Protein AF-A0A0A9ZB88-F1 (afdb_monomer)

Nearest PDB structures (foldseek):
  6sl5-assembly1_L  TM=2.350E-01  e=2.501E+00  Dunaliella salina
  8zet-assembly1_l  TM=2.644E-01  e=9.106E+00  Thalassiosira pseudonana CCMP1335

Structure (mmCIF, N/CA/C/O backbone):
data_AF-A0A0A9ZB88-F1
#
_entry.id   AF-A0A0A9ZB88-F1
#
loop_
_atom_site.group_PDB
_atom_site.id
_atom_site.type_symbol
_atom_site.label_atom_id
_atom_site.label_alt_id
_atom_site.label_comp_id
_atom_site.label_asym_id
_atom_site.label_entity_id
_atom_site.label_seq_id
_atom_site.pdbx_PDB_ins_code
_atom_site.Cartn_x
_atom_site.Cartn_y
_atom_site.Cartn_z
_atom_site.occupancy
_atom_site.B_iso_or_equiv
_atom_site.auth_seq_id
_atom_site.auth_comp_id
_atom_site.auth_asym_id
_atom_site.auth_atom_id
_atom_site.pdbx_PDB_model_num
ATOM 1 N N . PRO A 1 1 ? -11.264 -23.289 87.151 1.00 59.34 1 PRO A N 1
ATOM 2 C CA . PRO A 1 1 ? -10.125 -23.322 86.197 1.00 59.34 1 PRO A CA 1
ATOM 3 C C . PRO A 1 1 ? -10.505 -23.310 84.700 1.00 59.34 1 PRO A C 1
ATOM 5 O O . PRO A 1 1 ? -9.604 -23.165 83.887 1.00 59.34 1 PRO A O 1
ATOM 8 N N . ILE A 1 2 ? -11.790 -23.423 84.322 1.00 51.38 2 ILE A N 1
ATOM 9 C CA . ILE A 1 2 ? -12.205 -23.459 82.902 1.00 51.38 2 ILE A CA 1
ATOM 10 C C . ILE A 1 2 ? -12.710 -22.089 82.388 1.00 51.38 2 ILE A C 1
ATOM 12 O O . ILE A 1 2 ? -12.538 -21.794 81.212 1.00 51.38 2 ILE A O 1
ATOM 16 N N . CYS A 1 3 ? -13.207 -21.186 83.248 1.00 53.19 3 CYS A N 1
ATOM 17 C CA . CYS A 1 3 ? -13.643 -19.846 82.803 1.00 53.19 3 CYS A CA 1
ATOM 18 C C . CYS A 1 3 ? -12.495 -18.873 82.481 1.00 53.19 3 CYS A C 1
ATOM 20 O O . CYS A 1 3 ? -12.621 -18.072 81.565 1.00 53.19 3 CYS A O 1
ATOM 22 N N . ALA A 1 4 ? -11.347 -18.970 83.161 1.00 54.41 4 ALA A N 1
ATOM 23 C CA . ALA A 1 4 ? -10.214 -18.063 82.926 1.00 54.41 4 ALA A CA 1
ATOM 24 C C . ALA A 1 4 ? -9.457 -18.346 81.609 1.00 54.41 4 ALA A C 1
ATOM 26 O O . ALA A 1 4 ? -8.653 -17.531 81.162 1.00 54.41 4 ALA A O 1
ATOM 27 N N . ALA A 1 5 ? -9.704 -19.503 80.985 1.00 54.03 5 ALA A N 1
ATOM 28 C CA . ALA A 1 5 ? -9.126 -19.856 79.692 1.00 54.03 5 ALA A CA 1
ATOM 29 C C . ALA A 1 5 ? -9.916 -19.259 78.513 1.00 54.03 5 ALA A C 1
ATOM 31 O O . ALA A 1 5 ? -9.345 -19.063 77.444 1.00 54.03 5 ALA A O 1
ATOM 32 N N . TYR A 1 6 ? -11.199 -18.930 78.708 1.00 50.56 6 TYR A N 1
ATOM 33 C CA . TYR A 1 6 ? -12.057 -18.402 77.643 1.00 50.56 6 TYR A CA 1
ATOM 34 C C . TYR A 1 6 ? -11.844 -16.896 77.408 1.00 50.56 6 TYR A C 1
ATOM 36 O O . TYR A 1 6 ? -11.863 -16.443 76.268 1.00 50.56 6 TYR A O 1
ATOM 44 N N . GLU A 1 7 ? -11.533 -16.129 78.459 1.00 52.19 7 GLU A N 1
ATOM 45 C CA . GLU A 1 7 ? -11.232 -14.689 78.346 1.00 52.19 7 GLU A CA 1
ATOM 46 C C . GLU A 1 7 ? -9.838 -14.399 77.770 1.00 52.19 7 GLU A C 1
ATOM 48 O O . GLU A 1 7 ? -9.631 -13.362 77.143 1.00 52.19 7 GLU A O 1
ATOM 53 N N . LYS A 1 8 ? -8.877 -15.325 77.906 1.00 53.00 8 LYS A N 1
ATOM 54 C CA . LYS A 1 8 ? -7.575 -15.202 77.226 1.00 53.00 8 LYS A CA 1
ATOM 55 C C . LYS A 1 8 ? -7.655 -15.482 75.725 1.00 53.00 8 LYS A C 1
ATOM 57 O O . LYS A 1 8 ? -6.855 -14.930 74.984 1.00 53.00 8 LYS A O 1
ATOM 62 N N . TYR A 1 9 ? -8.628 -16.279 75.280 1.00 50.84 9 TYR A N 1
ATOM 63 C CA . TYR A 1 9 ? -8.795 -16.629 73.866 1.00 50.84 9 TYR A CA 1
ATOM 64 C C . TYR A 1 9 ? -9.514 -15.541 73.050 1.00 50.84 9 TYR A C 1
ATOM 66 O O . TYR A 1 9 ? -9.349 -15.479 71.836 1.00 50.84 9 TYR A O 1
ATOM 74 N N . GLN A 1 10 ? -10.295 -14.662 73.692 1.00 50.97 10 GLN A N 1
ATOM 75 C CA . GLN A 1 10 ? -10.982 -13.559 73.001 1.00 50.97 10 GLN A CA 1
ATOM 76 C C . GLN A 1 10 ? -10.118 -12.303 72.804 1.00 50.97 10 GLN A C 1
ATOM 78 O O . GLN A 1 10 ? -10.457 -11.471 71.968 1.00 50.97 10 GLN A O 1
ATOM 83 N N . ASN A 1 11 ? -8.984 -12.183 73.504 1.00 50.47 11 ASN A N 1
ATOM 84 C CA . ASN A 1 11 ? -8.059 -11.050 73.361 1.00 50.47 11 ASN A CA 1
ATOM 85 C C . ASN A 1 11 ? -6.913 -11.298 72.355 1.00 50.47 11 ASN A C 1
ATOM 87 O O . ASN A 1 11 ? -6.069 -10.427 72.172 1.00 50.47 11 ASN A O 1
ATOM 91 N N . GLU A 1 12 ? -6.893 -12.453 71.680 1.00 51.22 12 GLU A N 1
ATOM 92 C CA . GLU A 1 12 ? -5.935 -12.802 70.612 1.00 51.22 12 GLU A CA 1
ATOM 93 C C . GLU A 1 12 ? -6.588 -12.846 69.216 1.00 51.22 12 GLU A C 1
ATOM 95 O O . GLU A 1 12 ? -6.113 -13.521 68.303 1.00 51.22 12 GLU A O 1
ATOM 100 N N . VAL A 1 13 ? -7.673 -12.096 69.001 1.00 53.59 13 VAL A N 1
ATOM 101 C CA . VAL A 1 13 ? -8.160 -11.841 67.639 1.00 53.59 13 VAL A CA 1
ATOM 102 C C . VAL A 1 13 ? -7.307 -10.724 67.047 1.00 53.59 13 VAL A C 1
ATOM 104 O O . VAL A 1 13 ? -7.631 -9.544 67.150 1.00 53.59 13 VAL A O 1
ATOM 107 N N . ALA A 1 14 ? -6.167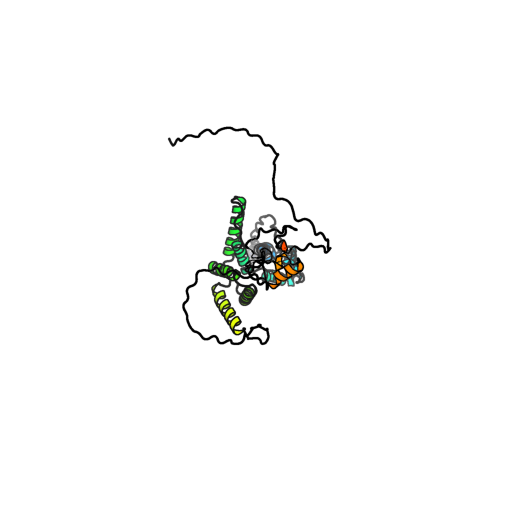 -11.112 66.477 1.00 62.44 14 ALA A N 1
ATOM 108 C CA . ALA A 1 14 ? -5.344 -10.232 65.664 1.00 62.44 14 ALA A CA 1
ATOM 109 C C . ALA A 1 14 ? -6.218 -9.565 64.589 1.00 62.44 14 ALA A C 1
ATOM 111 O O . ALA A 1 14 ? -6.955 -10.248 63.871 1.00 62.44 14 ALA A O 1
ATOM 112 N N . GLU A 1 15 ? -6.147 -8.234 64.497 1.00 62.59 15 GLU A N 1
ATOM 113 C CA . GLU A 1 15 ? -6.791 -7.476 63.425 1.00 62.59 15 GLU A CA 1
ATOM 114 C C . GLU A 1 15 ? -6.427 -8.086 62.062 1.00 62.59 15 GLU A C 1
ATOM 116 O O . GLU A 1 15 ? -5.263 -8.447 61.839 1.00 62.59 15 GLU A O 1
ATOM 121 N N . PRO A 1 16 ? -7.393 -8.218 61.133 1.00 68.06 16 PRO A N 1
ATOM 122 C CA . PRO A 1 16 ? -7.093 -8.700 59.797 1.00 68.06 16 PRO A CA 1
ATOM 123 C C . PRO A 1 16 ? -6.024 -7.793 59.169 1.00 68.06 16 PRO A C 1
ATOM 125 O O . PRO A 1 16 ? -6.141 -6.566 59.259 1.00 68.06 16 PRO A O 1
ATOM 128 N N . PRO A 1 17 ? -4.979 -8.361 58.539 1.00 67.75 17 PRO A N 1
ATOM 129 C CA . PRO A 1 17 ? -3.924 -7.565 57.936 1.00 67.75 17 PRO A CA 1
ATOM 130 C C . PRO A 1 17 ? -4.548 -6.602 56.929 1.00 67.75 17 PRO A C 1
ATOM 132 O O . PRO A 1 17 ? -5.356 -7.006 56.088 1.00 67.75 17 PRO A O 1
ATOM 135 N N . ALA A 1 18 ? -4.185 -5.321 57.042 1.00 68.81 18 ALA A N 1
ATOM 136 C CA . ALA A 1 18 ? -4.628 -4.287 56.120 1.00 68.81 18 ALA A CA 1
ATOM 137 C C . ALA A 1 18 ? -4.446 -4.775 54.671 1.00 68.81 18 ALA A C 1
ATOM 139 O O . ALA A 1 18 ? -3.414 -5.391 54.368 1.00 68.81 18 ALA A O 1
ATOM 140 N N . PRO A 1 19 ? -5.422 -4.529 53.775 1.00 71.62 19 PRO A N 1
ATOM 141 C CA . PRO A 1 19 ? -5.322 -4.973 52.394 1.00 71.62 19 PRO A CA 1
ATOM 142 C C . PRO A 1 19 ? -3.991 -4.489 51.807 1.00 71.62 19 PRO A C 1
ATOM 144 O O . PRO A 1 19 ? -3.586 -3.354 52.087 1.00 71.62 19 PRO A O 1
ATOM 147 N N . PRO A 1 20 ? -3.284 -5.331 51.028 1.00 64.50 20 PRO A N 1
ATOM 148 C CA . PRO A 1 20 ? -2.000 -4.955 50.462 1.00 64.50 20 PRO A CA 1
ATOM 149 C C . PRO A 1 20 ? -2.168 -3.627 49.726 1.00 64.50 20 PRO A C 1
ATOM 151 O O . PRO A 1 20 ? -3.036 -3.511 48.857 1.00 64.50 20 PRO A O 1
ATOM 154 N N . ARG A 1 21 ? -1.369 -2.617 50.107 1.00 61.28 21 ARG A N 1
ATOM 155 C CA . ARG A 1 21 ? -1.317 -1.335 49.395 1.00 61.28 21 ARG A CA 1
ATOM 156 C C . ARG A 1 21 ? -1.084 -1.669 47.930 1.00 61.28 21 ARG A C 1
ATOM 158 O O . ARG A 1 21 ? -0.025 -2.193 47.581 1.00 61.28 21 ARG A O 1
ATOM 165 N N . GLN A 1 22 ? -2.094 -1.426 47.096 1.00 60.72 22 GLN A N 1
ATOM 166 C CA . GLN A 1 22 ? -1.926 -1.528 45.655 1.00 60.72 22 GLN A CA 1
ATOM 167 C C . GLN A 1 22 ? -0.729 -0.645 45.298 1.00 60.72 22 GLN A C 1
ATOM 169 O O . GLN A 1 22 ? -0.657 0.470 45.825 1.00 60.72 22 GLN A O 1
ATOM 174 N N . PRO A 1 23 ? 0.230 -1.123 44.487 1.00 55.59 23 PRO A N 1
ATOM 175 C CA . PRO A 1 23 ? 1.330 -0.278 44.063 1.00 55.59 23 PRO A CA 1
ATOM 176 C C . PRO A 1 23 ? 0.717 0.983 43.459 1.00 55.59 23 PRO A C 1
ATOM 178 O O . PRO A 1 23 ? -0.052 0.895 42.499 1.00 55.59 23 PRO A O 1
ATOM 181 N N . GLU A 1 24 ? 0.989 2.135 44.078 1.00 55.69 24 GLU A N 1
ATOM 182 C CA . GLU A 1 24 ? 0.602 3.428 43.536 1.00 55.69 24 GLU A CA 1
ATOM 183 C C . GLU A 1 24 ? 1.221 3.506 42.148 1.00 55.69 24 GLU A C 1
ATOM 185 O O . GLU A 1 24 ? 2.434 3.648 41.980 1.00 55.69 24 GLU A O 1
ATOM 190 N N . VAL A 1 25 ? 0.380 3.327 41.132 1.00 60.66 25 VAL A N 1
ATOM 191 C CA . VAL A 1 25 ? 0.771 3.561 39.753 1.00 60.66 25 VAL A CA 1
ATOM 192 C C . VAL A 1 25 ? 1.056 5.049 39.690 1.00 60.66 25 VAL A C 1
ATOM 194 O O . VAL A 1 25 ? 0.125 5.854 39.650 1.00 60.66 25 VAL A O 1
ATOM 197 N N . ILE A 1 26 ? 2.338 5.410 39.738 1.00 58.53 26 ILE A N 1
ATOM 198 C CA . ILE A 1 26 ? 2.800 6.774 39.514 1.00 58.53 26 ILE A CA 1
ATOM 199 C C . ILE A 1 26 ? 2.293 7.157 38.123 1.00 58.53 26 ILE A C 1
ATOM 201 O O . ILE A 1 26 ? 2.869 6.784 37.100 1.00 58.53 26 ILE A O 1
ATOM 205 N N . LYS A 1 27 ? 1.156 7.858 38.077 1.00 60.06 27 LYS A N 1
ATOM 206 C CA . LYS A 1 27 ? 0.637 8.473 36.861 1.00 60.06 27 LYS A CA 1
ATOM 207 C C . LYS A 1 27 ? 1.567 9.632 36.552 1.00 60.06 27 LYS A C 1
ATOM 209 O O . LYS A 1 27 ? 1.372 10.746 37.029 1.00 60.06 27 LYS A O 1
ATOM 214 N N . LEU A 1 28 ? 2.611 9.348 35.782 1.00 60.97 28 LEU A N 1
ATOM 215 C CA . LEU A 1 28 ? 3.403 10.383 35.139 1.00 60.97 28 LEU A CA 1
ATOM 216 C C . LEU A 1 28 ? 2.427 11.243 34.326 1.00 60.97 28 LEU A C 1
ATOM 218 O O . LEU A 1 28 ? 1.794 10.748 33.392 1.00 60.97 28 LEU A O 1
ATOM 222 N N . ASN A 1 29 ? 2.265 12.510 34.716 1.00 54.88 29 ASN A N 1
ATOM 223 C CA . ASN A 1 29 ? 1.479 13.493 33.970 1.00 54.88 29 ASN A CA 1
ATOM 224 C C . ASN A 1 29 ? 2.250 13.876 32.703 1.00 54.88 29 ASN A C 1
ATOM 226 O O . ASN A 1 29 ? 2.874 14.930 32.611 1.00 54.88 29 ASN A O 1
ATOM 230 N N . LEU A 1 30 ? 2.243 12.961 31.739 1.00 69.50 30 LEU A N 1
ATOM 231 C CA . LEU A 1 30 ? 2.738 13.180 30.391 1.00 69.50 30 LEU A CA 1
ATOM 232 C C . LEU A 1 30 ? 1.752 14.098 29.646 1.00 69.50 30 LEU A C 1
ATOM 234 O O . LEU A 1 30 ? 0.541 14.013 29.886 1.00 69.50 30 LEU A O 1
ATOM 238 N N . PRO A 1 31 ? 2.229 14.961 28.730 1.00 72.00 31 PRO A N 1
ATOM 239 C CA . PRO A 1 31 ? 1.352 15.683 27.818 1.00 72.00 31 PRO A CA 1
ATOM 240 C C . PRO A 1 31 ? 0.395 14.710 27.124 1.00 72.00 31 PRO A C 1
ATOM 242 O O . PRO A 1 31 ? 0.792 13.602 26.756 1.00 72.00 31 PRO A O 1
ATOM 245 N N . LYS A 1 32 ? -0.868 15.112 26.940 1.00 65.44 32 LYS A N 1
ATOM 246 C CA . LYS A 1 32 ? -1.850 14.279 26.236 1.00 65.44 32 LYS A CA 1
ATOM 247 C C . LYS A 1 32 ? -1.339 14.006 24.824 1.00 65.44 32 LYS A C 1
ATOM 249 O O . LYS A 1 32 ? -1.203 14.935 24.031 1.00 65.44 32 LYS A O 1
ATOM 254 N N . LEU A 1 33 ? -1.059 12.739 24.531 1.00 75.69 33 LEU A N 1
ATOM 255 C CA . LEU A 1 33 ? -0.588 12.319 23.221 1.00 75.69 33 LEU A CA 1
ATOM 256 C C . LEU A 1 33 ? -1.699 12.568 22.194 1.00 75.69 33 LEU A C 1
ATOM 258 O O . LEU A 1 33 ? -2.803 12.039 22.331 1.00 75.69 33 LEU A O 1
ATOM 262 N N . GLN A 1 34 ? -1.425 13.417 21.204 1.00 77.50 34 GLN A N 1
ATOM 263 C CA . GLN A 1 34 ? -2.359 13.668 20.113 1.00 77.50 34 GLN A CA 1
ATOM 264 C C . GLN A 1 34 ? -2.152 12.615 19.032 1.00 77.50 34 GLN A C 1
ATOM 266 O O . GLN A 1 34 ? -1.033 12.386 18.579 1.00 77.50 34 GLN A O 1
ATOM 271 N N . ILE A 1 35 ? -3.240 11.943 18.668 1.00 87.31 35 ILE A N 1
ATOM 272 C CA . ILE A 1 35 ? -3.259 10.993 17.562 1.00 87.31 35 ILE A CA 1
ATOM 273 C C . ILE A 1 35 ? -3.718 11.767 16.332 1.00 87.31 35 ILE A C 1
ATOM 275 O O . ILE A 1 35 ? -4.803 12.352 16.343 1.00 87.31 35 ILE A O 1
ATOM 279 N N . ASP A 1 36 ? -2.892 11.766 15.291 1.00 90.19 36 ASP A N 1
ATOM 280 C CA . ASP A 1 36 ? -3.242 12.380 14.015 1.00 90.19 36 ASP A CA 1
ATOM 281 C C . ASP A 1 36 ? -4.411 11.648 13.349 1.00 90.19 36 ASP A C 1
ATOM 283 O O . ASP A 1 36 ? -4.598 10.436 13.513 1.00 90.19 36 ASP A O 1
ATOM 287 N N . LYS A 1 37 ? -5.191 12.389 12.559 1.00 93.81 37 LYS A N 1
ATOM 288 C CA . LYS A 1 37 ? -6.283 11.804 11.780 1.00 93.81 37 LYS A CA 1
ATOM 289 C C . LYS A 1 37 ? -5.746 10.889 10.682 1.00 93.81 37 LYS A C 1
ATOM 291 O O . LYS A 1 37 ? -4.739 11.180 10.032 1.00 93.81 37 LYS A O 1
ATOM 296 N N . PHE A 1 38 ? -6.455 9.790 10.458 1.00 95.88 38 PHE A N 1
ATOM 297 C CA . PHE A 1 38 ? -6.115 8.779 9.470 1.00 95.88 38 PHE A CA 1
ATOM 298 C C . PHE A 1 38 ? -7.073 8.816 8.277 1.00 95.88 38 PHE A C 1
ATOM 300 O O . PHE A 1 38 ? -8.270 8.562 8.397 1.00 95.88 38 PHE A O 1
ATOM 307 N N . ASP A 1 39 ? -6.513 9.105 7.107 1.00 93.88 39 ASP A N 1
ATOM 308 C CA . ASP A 1 39 ? -7.205 9.286 5.825 1.00 93.88 39 ASP A CA 1
ATOM 309 C C . ASP A 1 39 ? -7.328 7.999 4.990 1.00 93.88 39 ASP A C 1
ATOM 311 O O . ASP A 1 39 ? -8.060 7.964 3.993 1.00 93.88 39 ASP A O 1
ATOM 315 N N . GLY A 1 40 ? -6.621 6.936 5.386 1.00 92.81 40 GLY A N 1
ATOM 316 C CA . GLY A 1 40 ? -6.453 5.711 4.604 1.00 92.81 40 GLY A CA 1
ATOM 317 C C . GLY A 1 40 ? -5.079 5.564 3.937 1.00 92.81 40 GLY A C 1
ATOM 318 O O . GLY A 1 40 ? -4.882 4.619 3.174 1.00 92.81 40 GLY A O 1
ATOM 319 N N . SER A 1 41 ? -4.127 6.475 4.180 1.00 93.00 41 SER A N 1
ATOM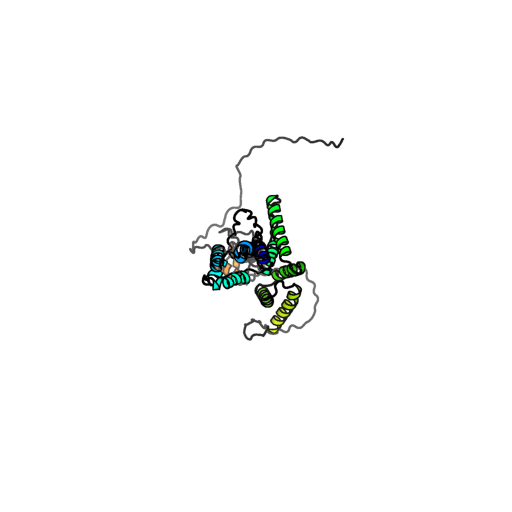 320 C CA . SER A 1 41 ? -2.776 6.397 3.612 1.00 93.00 41 SER A CA 1
ATOM 321 C C . SER A 1 41 ? -1.984 5.200 4.145 1.00 93.00 41 SER A C 1
ATOM 323 O O . SER A 1 41 ? -1.784 5.045 5.349 1.00 93.00 41 SER A O 1
ATOM 325 N N . VAL A 1 42 ? -1.439 4.394 3.231 1.00 91.94 42 VAL A N 1
ATOM 326 C CA . VAL A 1 42 ? -0.622 3.215 3.565 1.00 91.94 42 VAL A CA 1
ATOM 327 C C . VAL A 1 42 ? 0.586 3.583 4.439 1.00 91.94 42 VAL A C 1
ATOM 329 O O . VAL A 1 42 ? 0.938 2.823 5.335 1.00 91.94 42 VAL A O 1
ATOM 332 N N . GLU A 1 43 ? 1.186 4.759 4.227 1.00 91.38 43 GLU A N 1
ATOM 333 C CA . GLU A 1 43 ? 2.357 5.238 4.981 1.00 91.38 43 GLU A CA 1
ATOM 334 C C . GLU A 1 43 ? 2.002 5.634 6.424 1.00 91.38 43 GLU A C 1
ATOM 336 O O . GLU A 1 43 ? 2.773 5.379 7.346 1.00 91.38 43 GLU A O 1
ATOM 341 N N . LYS A 1 44 ? 0.812 6.212 6.644 1.00 92.12 44 LYS A N 1
ATOM 342 C CA . LYS A 1 44 ? 0.367 6.682 7.970 1.00 92.12 44 LYS A CA 1
ATOM 343 C C . LYS A 1 44 ? -0.205 5.561 8.841 1.00 92.12 44 LYS A C 1
ATOM 345 O O . LYS A 1 44 ? -0.198 5.670 10.067 1.00 92.12 44 LYS A O 1
ATOM 350 N N . TYR A 1 45 ? -0.709 4.492 8.223 1.00 94.44 45 TYR A N 1
ATOM 351 C CA . TYR A 1 45 ? -1.431 3.431 8.923 1.00 94.44 45 TYR A CA 1
ATOM 352 C C . TYR A 1 45 ? -0.641 2.768 10.073 1.00 94.44 45 TYR A C 1
ATOM 354 O O . TYR A 1 45 ? -1.216 2.643 11.155 1.00 94.44 45 TYR A O 1
ATOM 362 N N . PRO A 1 46 ? 0.652 2.394 9.927 1.00 92.56 46 PRO A N 1
ATOM 363 C CA . PRO A 1 46 ? 1.408 1.764 11.014 1.00 92.56 46 PRO A CA 1
ATOM 364 C C . PRO A 1 46 ? 1.501 2.633 12.272 1.00 92.56 46 PRO A C 1
ATOM 366 O O . PRO A 1 46 ? 1.320 2.137 13.383 1.00 92.56 46 PRO A O 1
ATOM 369 N N . ALA A 1 47 ? 1.748 3.935 12.101 1.00 92.38 47 ALA A N 1
ATOM 370 C CA . ALA A 1 47 ? 1.811 4.880 13.211 1.00 92.38 47 ALA A CA 1
ATOM 371 C C . ALA A 1 47 ? 0.429 5.061 13.855 1.00 92.38 47 ALA A C 1
ATOM 373 O O . ALA A 1 47 ? 0.296 4.957 15.076 1.00 92.38 47 ALA A O 1
ATOM 374 N N . PHE A 1 48 ? -0.607 5.249 13.032 1.00 95.19 48 PHE A N 1
ATOM 375 C CA . PHE A 1 48 ? -1.984 5.389 13.495 1.00 95.19 48 PHE A CA 1
ATOM 376 C C . PHE A 1 48 ? -2.430 4.189 14.336 1.00 95.19 48 PHE A C 1
ATOM 378 O O . PHE A 1 48 ? -2.869 4.367 15.472 1.00 95.19 48 PHE A O 1
ATOM 385 N N . ILE A 1 49 ? -2.289 2.965 13.817 1.00 95.19 49 ILE A N 1
ATOM 386 C CA . ILE A 1 49 ? -2.793 1.776 14.508 1.00 95.19 49 ILE A CA 1
ATOM 387 C C . ILE A 1 49 ? -2.008 1.491 15.792 1.00 95.19 49 ILE A C 1
ATOM 389 O O . ILE A 1 49 ? -2.602 1.082 16.787 1.00 95.19 49 ILE A O 1
ATOM 393 N N . ALA A 1 50 ? -0.698 1.766 15.819 1.00 93.25 50 ALA A N 1
ATOM 394 C CA . ALA A 1 50 ? 0.113 1.626 17.025 1.00 93.25 50 ALA A CA 1
ATOM 395 C C . ALA A 1 50 ? -0.351 2.584 18.134 1.00 93.25 50 ALA A C 1
ATOM 397 O O . ALA A 1 50 ? -0.584 2.154 19.268 1.00 93.25 50 ALA A O 1
ATOM 398 N N . LEU A 1 51 ? -0.551 3.865 17.802 1.00 93.44 51 LEU A N 1
ATOM 399 C CA . LEU A 1 51 ? -1.025 4.871 18.754 1.00 93.44 51 LEU A CA 1
ATOM 400 C C . LEU A 1 51 ? -2.467 4.610 19.194 1.00 93.44 51 LEU A C 1
ATOM 402 O O . LEU A 1 51 ? -2.765 4.669 20.389 1.00 93.44 51 LEU A O 1
ATOM 406 N N . PHE A 1 52 ? -3.352 4.269 18.258 1.00 95.00 52 PHE A N 1
ATOM 407 C CA . PHE A 1 52 ? -4.735 3.914 18.559 1.00 95.00 52 PHE A CA 1
ATOM 408 C C . PHE A 1 52 ? -4.799 2.695 19.484 1.00 95.00 52 PHE A C 1
ATOM 410 O O . PHE A 1 52 ? -5.554 2.689 20.459 1.00 95.00 52 PHE A O 1
ATOM 417 N N . ASN A 1 53 ? -3.969 1.680 19.234 1.00 95.00 53 ASN A N 1
ATOM 418 C CA . ASN A 1 53 ? -3.953 0.483 20.058 1.00 95.00 53 ASN A CA 1
ATOM 419 C C . ASN A 1 53 ? -3.469 0.758 21.478 1.00 95.00 53 ASN A C 1
ATOM 421 O O . ASN A 1 53 ? -4.106 0.314 22.434 1.00 95.00 53 ASN A O 1
ATOM 425 N N . ALA A 1 54 ? -2.382 1.519 21.611 1.00 92.12 54 ALA A N 1
ATOM 426 C CA . ALA A 1 54 ? -1.800 1.870 22.900 1.00 92.12 54 ALA A CA 1
ATOM 427 C C . ALA A 1 54 ? -2.739 2.729 23.764 1.00 92.12 54 ALA A C 1
ATOM 429 O O . ALA A 1 54 ? -2.823 2.510 24.970 1.00 92.12 54 ALA A O 1
ATOM 430 N N . ASN A 1 55 ? -3.462 3.676 23.157 1.00 90.38 55 ASN A N 1
ATOM 431 C CA . ASN A 1 55 ? -4.241 4.671 23.900 1.00 90.38 55 ASN A CA 1
ATOM 432 C C . ASN A 1 55 ? -5.735 4.331 24.022 1.00 90.38 55 ASN A C 1
ATOM 434 O O . ASN A 1 55 ? -6.360 4.687 25.019 1.00 90.38 55 ASN A O 1
ATOM 438 N N . ILE A 1 56 ? -6.324 3.660 23.025 1.00 93.62 56 ILE A N 1
ATOM 439 C CA . ILE A 1 56 ? -7.782 3.487 22.916 1.00 93.62 56 ILE A CA 1
ATOM 440 C C . ILE A 1 56 ? -8.166 2.005 22.920 1.00 93.62 56 ILE A C 1
ATOM 442 O O . ILE A 1 56 ? -8.901 1.574 23.810 1.00 93.62 56 ILE A O 1
ATOM 446 N N . HIS A 1 57 ? -7.661 1.200 21.975 1.00 94.38 57 HIS A N 1
ATOM 447 C CA . HIS A 1 57 ? -8.082 -0.204 21.825 1.00 94.38 57 HIS A CA 1
ATOM 448 C C . HIS A 1 57 ? -7.809 -1.032 23.090 1.00 94.38 57 HIS A C 1
ATOM 450 O O . HIS A 1 57 ? -8.720 -1.678 23.616 1.00 94.38 57 HIS A O 1
ATOM 456 N N . ASN A 1 58 ? -6.583 -0.948 23.620 1.00 93.06 58 ASN A N 1
ATOM 457 C CA . ASN A 1 58 ? -6.140 -1.717 24.786 1.00 93.06 58 ASN A CA 1
ATOM 458 C C . ASN A 1 58 ? -6.538 -1.077 26.125 1.00 93.06 58 ASN A C 1
ATOM 460 O O . ASN A 1 58 ? -6.298 -1.660 27.185 1.00 93.06 58 ASN A O 1
ATOM 464 N N . SER A 1 59 ? -7.159 0.107 26.105 1.00 90.88 59 SER A N 1
ATOM 465 C CA . SER A 1 59 ? -7.629 0.752 27.327 1.00 90.88 59 SER A CA 1
ATOM 466 C C . SER A 1 59 ? -8.774 -0.051 27.945 1.00 90.88 59 SER A C 1
ATOM 468 O O . SER A 1 59 ? -9.793 -0.317 27.301 1.00 90.88 59 SER A O 1
ATOM 470 N N . LYS A 1 60 ? -8.614 -0.418 29.220 1.00 91.00 60 LYS A N 1
ATOM 471 C CA . LYS A 1 60 ? -9.663 -1.060 30.033 1.00 91.00 60 LYS A CA 1
ATOM 472 C C . LYS A 1 60 ? -10.666 -0.056 30.612 1.00 91.00 60 LYS A C 1
ATOM 474 O O . LYS A 1 60 ? -11.674 -0.471 31.164 1.00 91.00 60 LYS A O 1
ATOM 479 N N . GLN A 1 61 ? -10.374 1.243 30.513 1.00 90.81 61 GLN A N 1
ATOM 480 C CA . GLN A 1 61 ? -11.203 2.314 31.079 1.00 90.81 61 GLN A CA 1
ATOM 481 C C . GLN A 1 61 ? -12.286 2.801 30.110 1.00 90.81 61 GLN A C 1
ATOM 483 O O . GLN A 1 61 ? -13.200 3.493 30.536 1.00 90.81 61 GLN A O 1
ATOM 488 N N . LEU A 1 62 ? -12.175 2.458 28.823 1.00 90.94 62 LEU A N 1
ATOM 489 C CA . LEU A 1 62 ? -13.116 2.877 27.788 1.00 90.94 62 LEU A CA 1
ATOM 490 C C . LEU A 1 62 ? -14.086 1.743 27.453 1.00 90.94 62 LEU A C 1
ATOM 492 O O . LEU A 1 62 ? -13.670 0.605 27.212 1.00 90.94 62 LEU A O 1
ATOM 496 N N . SER A 1 63 ? -15.368 2.075 27.373 1.00 94.00 63 SER A N 1
ATOM 497 C CA . SER A 1 63 ? -16.413 1.196 26.855 1.00 94.00 63 SER A CA 1
ATOM 498 C C . SER A 1 63 ? -16.277 0.991 25.336 1.00 94.00 63 SER A C 1
ATOM 500 O O . SER A 1 63 ? -15.662 1.810 24.644 1.00 94.00 63 SER A O 1
ATOM 502 N N . PRO A 1 64 ? -16.869 -0.075 24.765 1.00 94.12 64 PRO A N 1
ATOM 503 C CA . PRO A 1 64 ? -16.849 -0.299 23.318 1.00 94.12 64 PRO A CA 1
ATOM 504 C C . PRO A 1 64 ? -17.425 0.869 22.502 1.00 94.12 64 PRO A C 1
ATOM 506 O O . PRO A 1 64 ? -16.875 1.207 21.456 1.00 94.12 64 PRO A O 1
ATOM 509 N N . VAL A 1 65 ? -18.481 1.531 22.994 1.00 93.81 65 VAL A N 1
ATOM 510 C CA . VAL A 1 65 ? -19.077 2.701 22.321 1.00 93.81 65 VAL A CA 1
ATOM 511 C C . VAL A 1 65 ? -18.116 3.878 22.316 1.00 93.81 65 VAL A C 1
ATOM 513 O O . VAL A 1 65 ? -17.940 4.508 21.281 1.00 93.81 65 VAL A O 1
ATOM 516 N N . GLU A 1 66 ? -17.456 4.162 23.441 1.00 92.81 66 GLU A N 1
ATOM 517 C CA . GLU A 1 66 ? -16.466 5.241 23.514 1.00 92.81 66 GLU A CA 1
ATOM 518 C C . GLU A 1 66 ? -15.288 4.963 22.582 1.00 92.81 66 GLU A C 1
ATOM 520 O O . GLU A 1 66 ? -14.878 5.846 21.831 1.00 92.81 66 GLU A O 1
ATOM 525 N N . LYS A 1 67 ? -14.787 3.720 22.555 1.00 95.06 67 LYS A N 1
ATOM 526 C CA . LYS A 1 67 ? -13.734 3.309 21.614 1.00 95.06 67 LYS A CA 1
ATOM 527 C C . LYS A 1 67 ? -14.162 3.495 20.161 1.00 95.06 67 LYS A C 1
ATOM 529 O O . LYS A 1 67 ? -13.343 3.914 19.345 1.00 95.06 67 LYS A O 1
ATOM 534 N N . TYR A 1 68 ? -15.421 3.205 19.835 1.00 96.12 68 TYR A N 1
ATOM 535 C CA . TYR A 1 68 ? -15.955 3.424 18.495 1.00 96.12 68 TYR A CA 1
ATOM 536 C C . TYR A 1 68 ? -16.061 4.925 18.181 1.00 96.12 68 TYR A C 1
ATOM 538 O O . TYR A 1 68 ? -15.544 5.377 17.163 1.00 96.12 68 TYR A O 1
ATOM 546 N N . SER A 1 69 ? -16.621 5.734 19.075 1.00 94.00 69 SER A N 1
ATOM 547 C CA . SER A 1 69 ? -16.680 7.189 18.895 1.00 94.00 69 SER A CA 1
ATOM 548 C C . SER A 1 69 ? -15.290 7.798 18.674 1.00 94.00 69 SER A C 1
ATOM 550 O O . SER A 1 69 ? -15.111 8.608 17.764 1.00 94.00 69 SER A O 1
ATOM 552 N N . TYR A 1 70 ? -14.280 7.352 19.431 1.00 94.56 70 TYR A N 1
ATOM 553 C CA . TYR A 1 70 ? -12.891 7.752 19.203 1.00 94.56 70 TYR A CA 1
ATOM 554 C C . TYR A 1 70 ? -12.366 7.297 17.843 1.00 94.56 70 TYR A C 1
ATOM 556 O O . TYR A 1 70 ? -11.772 8.110 17.138 1.00 94.56 70 TYR A O 1
ATOM 564 N N . LEU A 1 71 ? -12.609 6.039 17.453 1.00 94.62 71 LEU A N 1
ATOM 565 C CA . LEU A 1 71 ? -12.236 5.531 16.132 1.00 94.62 71 LEU A CA 1
ATOM 566 C C . LEU A 1 71 ? -12.804 6.438 15.037 1.00 94.62 71 LEU A C 1
ATOM 568 O O . LEU A 1 71 ? -12.035 6.984 14.264 1.00 94.62 71 LEU A O 1
ATOM 572 N N . VAL A 1 72 ? -14.113 6.694 15.027 1.00 94.94 72 VAL A N 1
ATOM 573 C CA . VAL A 1 72 ? -14.760 7.568 14.032 1.00 94.94 72 VAL A CA 1
ATOM 574 C C . VAL A 1 72 ? -14.158 8.977 14.038 1.00 94.94 72 VAL A C 1
ATOM 576 O O . VAL A 1 72 ? -13.894 9.526 12.973 1.00 94.94 72 VAL A O 1
ATOM 579 N N . SER A 1 73 ? -13.882 9.553 15.213 1.00 94.38 73 SER A N 1
ATOM 580 C CA . SER A 1 73 ? -13.327 10.913 15.324 1.00 94.38 73 SER A CA 1
ATOM 581 C C . SER A 1 73 ? -11.901 11.068 14.772 1.00 94.38 73 SER A C 1
ATOM 583 O O . SER A 1 73 ? -11.514 12.163 14.355 1.00 94.38 73 SER A O 1
ATOM 585 N N . LEU A 1 74 ? -11.130 9.976 14.774 1.00 95.44 74 LEU A N 1
ATOM 586 C CA . LEU A 1 74 ? -9.742 9.924 14.315 1.00 95.44 74 LEU A CA 1
ATOM 587 C C . LEU A 1 74 ? -9.620 9.447 12.863 1.00 95.44 74 LEU A C 1
ATOM 589 O O . LEU A 1 74 ? -8.514 9.381 12.336 1.00 95.44 74 LEU A O 1
ATOM 593 N N . LEU A 1 75 ? -10.733 9.120 12.209 1.00 95.81 75 LEU A N 1
ATOM 594 C CA . LEU A 1 75 ? -10.767 8.758 10.800 1.00 95.81 75 LEU A CA 1
ATOM 595 C C . LEU A 1 75 ? -11.233 9.938 9.950 1.00 95.81 75 LEU A C 1
ATOM 597 O O . LEU A 1 75 ? -12.110 10.712 10.328 1.00 95.81 75 LEU A O 1
ATOM 601 N N . GLU A 1 76 ? -10.683 10.037 8.749 1.00 96.25 76 GLU A N 1
ATOM 602 C CA . GLU A 1 76 ? -11.113 10.984 7.728 1.00 96.25 76 GLU A CA 1
ATOM 603 C C . GLU A 1 76 ? -11.073 10.344 6.334 1.00 96.25 76 GLU A C 1
ATOM 605 O O . GLU A 1 76 ? -10.708 9.177 6.163 1.00 96.25 76 GLU A O 1
ATOM 610 N N . GLY A 1 77 ? -11.512 11.088 5.317 1.00 94.69 77 GLY A N 1
ATOM 611 C CA . GLY A 1 77 ? -11.406 10.656 3.925 1.00 94.69 77 GLY A CA 1
ATOM 612 C C . GLY A 1 77 ? -12.073 9.303 3.644 1.00 94.69 77 GLY A C 1
ATOM 613 O O . GLY A 1 77 ? -13.267 9.121 3.891 1.00 94.69 77 GLY A O 1
ATOM 614 N N . GLN A 1 78 ? -11.309 8.368 3.070 1.00 93.19 78 GLN A N 1
ATOM 615 C CA . GLN A 1 78 ? -11.824 7.048 2.690 1.00 93.19 78 GLN A CA 1
ATOM 616 C C . GLN A 1 78 ? -11.973 6.110 3.888 1.00 93.19 78 GLN A C 1
ATOM 618 O O . GLN A 1 78 ? -12.921 5.326 3.925 1.00 93.19 78 GLN A O 1
ATOM 623 N N . ALA A 1 79 ? -11.093 6.223 4.885 1.00 94.25 79 ALA A N 1
ATOM 624 C CA . ALA A 1 79 ? -11.157 5.381 6.073 1.00 94.25 79 ALA A CA 1
ATOM 625 C C . ALA A 1 79 ? -12.431 5.656 6.890 1.00 94.25 79 ALA A C 1
ATOM 627 O O . ALA A 1 79 ? -13.089 4.724 7.351 1.00 94.25 79 ALA A O 1
ATOM 628 N N . LEU A 1 80 ? -12.847 6.924 6.983 1.00 95.38 80 LEU A N 1
ATOM 629 C CA . LEU A 1 80 ? -14.115 7.288 7.620 1.00 95.38 80 LEU A CA 1
ATOM 630 C C . LEU A 1 80 ? -15.328 6.751 6.848 1.00 95.38 80 LEU A C 1
ATOM 632 O O . LEU A 1 80 ? -16.249 6.201 7.446 1.00 95.38 80 LEU A O 1
ATOM 636 N N . LYS A 1 81 ? -15.327 6.874 5.513 1.00 94.31 81 LYS A N 1
ATOM 637 C CA . LYS A 1 81 ? -16.411 6.345 4.667 1.00 94.31 81 LYS A CA 1
ATOM 638 C C . LYS A 1 81 ? -16.580 4.838 4.832 1.00 94.31 81 LYS A C 1
ATOM 640 O O . LYS A 1 81 ? -17.712 4.373 4.902 1.00 94.31 81 LYS A O 1
ATOM 645 N N . LEU A 1 82 ? -15.472 4.104 4.924 1.00 93.88 82 LEU A N 1
ATOM 646 C CA . LEU A 1 82 ? -15.469 2.665 5.170 1.00 93.88 82 LEU A CA 1
ATOM 647 C C . LEU A 1 82 ? -16.152 2.331 6.501 1.00 93.88 82 LEU A C 1
ATOM 649 O O . LEU A 1 82 ? -17.054 1.499 6.541 1.00 93.88 82 LEU A O 1
ATOM 653 N N . VAL A 1 83 ? -15.765 3.009 7.581 1.00 94.12 83 VAL A N 1
ATOM 654 C CA . VAL A 1 83 ? -16.295 2.732 8.924 1.00 94.12 83 VAL A CA 1
ATOM 655 C C . VAL A 1 83 ? -17.748 3.174 9.095 1.00 94.12 83 VAL A C 1
ATOM 657 O O . VAL A 1 83 ? -18.497 2.507 9.802 1.00 94.12 83 VAL A O 1
ATOM 660 N N . ASN A 1 84 ? -18.183 4.226 8.398 1.00 92.81 84 ASN A N 1
ATOM 661 C CA . ASN A 1 84 ? -19.577 4.683 8.418 1.00 92.81 84 ASN A CA 1
ATOM 662 C C . ASN A 1 84 ? -20.568 3.692 7.778 1.00 92.81 84 ASN A C 1
ATOM 664 O O . ASN A 1 84 ? -21.775 3.872 7.919 1.00 92.81 84 ASN A O 1
ATOM 668 N N . THR A 1 85 ? -20.093 2.650 7.083 1.00 92.44 85 THR A N 1
ATOM 669 C CA . THR A 1 85 ? -20.960 1.551 6.611 1.00 92.44 85 THR A CA 1
ATOM 670 C C . THR A 1 85 ? -21.462 0.666 7.751 1.00 92.44 85 THR A C 1
ATOM 672 O O . THR A 1 85 ? -22.458 -0.041 7.599 1.00 92.44 85 THR A O 1
ATOM 675 N N . VAL A 1 86 ? -20.787 0.720 8.899 1.00 93.38 86 VAL A N 1
ATOM 676 C CA . VAL A 1 86 ? -21.132 -0.019 10.105 1.00 93.38 86 VAL A CA 1
ATOM 677 C C . VAL A 1 86 ? -21.860 0.940 11.062 1.00 93.38 86 VAL A C 1
ATOM 679 O O . VAL A 1 86 ? -21.347 2.025 11.344 1.00 93.38 86 VAL A O 1
ATOM 682 N N . PRO A 1 87 ? -23.062 0.597 11.566 1.00 92.62 87 PRO A N 1
ATOM 683 C CA . PRO A 1 87 ? -23.772 1.452 12.512 1.00 92.62 87 PRO A CA 1
ATOM 684 C C . PRO A 1 87 ? -23.001 1.614 13.825 1.00 92.62 87 PRO A C 1
ATOM 686 O O . PRO A 1 87 ? -22.521 0.624 14.385 1.00 92.62 87 PRO A O 1
ATOM 689 N N . LEU A 1 88 ? -22.951 2.843 14.350 1.00 92.00 88 LEU A N 1
ATOM 690 C CA . LEU A 1 88 ? -22.313 3.142 15.631 1.00 92.00 88 LEU A CA 1
ATOM 691 C C . LEU A 1 88 ? -23.107 2.498 16.774 1.00 92.00 88 LEU A C 1
ATOM 693 O O . LEU A 1 88 ? -24.152 2.994 17.189 1.00 92.00 88 LEU A O 1
ATOM 697 N N . SER A 1 89 ? -22.600 1.377 17.278 1.00 90.38 89 SER A N 1
ATOM 698 C CA . SER A 1 89 ? -23.160 0.641 18.410 1.00 90.38 89 SER A CA 1
ATOM 699 C C . SER A 1 89 ? -22.039 -0.074 19.182 1.00 90.38 89 SER A C 1
ATOM 701 O O . SER A 1 89 ? -20.977 -0.339 18.609 1.00 90.38 89 SER A O 1
ATOM 703 N N . PRO A 1 90 ? -22.238 -0.406 20.473 1.00 90.38 90 PRO A N 1
ATOM 704 C CA . PRO A 1 90 ? -21.223 -1.111 21.262 1.00 90.38 90 PRO A CA 1
ATOM 705 C C . PRO A 1 90 ? -20.822 -2.450 20.635 1.00 90.38 90 PRO A C 1
ATOM 707 O O . PRO A 1 90 ? -19.651 -2.821 20.638 1.00 90.38 90 PRO A O 1
ATOM 710 N N . GLU A 1 91 ? -21.807 -3.151 20.079 1.00 94.25 91 GLU A N 1
ATOM 711 C CA . GLU A 1 91 ? -21.676 -4.492 19.504 1.00 94.25 91 GLU A CA 1
ATOM 712 C C . GLU A 1 91 ? -20.846 -4.478 18.216 1.00 94.25 91 GLU A C 1
ATOM 714 O O . GLU A 1 91 ? -20.078 -5.399 17.934 1.00 94.25 91 GLU A O 1
ATOM 719 N N . ASN A 1 92 ? -20.935 -3.379 17.466 1.00 94.88 92 ASN A N 1
ATOM 720 C CA . ASN A 1 92 ? -20.286 -3.225 16.173 1.00 94.88 92 ASN A CA 1
ATOM 721 C C . ASN A 1 92 ? -18.848 -2.694 16.250 1.00 94.88 92 ASN A C 1
ATOM 723 O O . ASN A 1 92 ? -18.154 -2.694 15.232 1.00 94.88 92 ASN A O 1
ATOM 727 N N . TYR A 1 93 ? -18.362 -2.274 17.424 1.00 96.25 93 TYR A N 1
ATOM 728 C CA . TYR A 1 93 ? -17.003 -1.738 17.570 1.00 96.25 93 TYR A CA 1
ATOM 729 C C . TYR A 1 93 ? -15.934 -2.693 17.018 1.00 96.25 93 TYR A C 1
ATOM 731 O O . TYR A 1 93 ? -15.073 -2.291 16.235 1.00 96.25 93 TYR A O 1
ATOM 739 N N . HIS A 1 94 ? -15.999 -3.971 17.400 1.00 95.50 94 HIS A N 1
ATOM 740 C CA . HIS A 1 94 ? -15.025 -4.968 16.959 1.00 95.50 94 HIS A CA 1
ATOM 741 C C . HIS A 1 94 ? -15.092 -5.211 15.449 1.00 95.50 94 HIS A C 1
ATOM 743 O O . HIS A 1 94 ? -14.055 -5.437 14.827 1.00 95.50 94 HIS A O 1
ATOM 749 N N . VAL A 1 95 ? -16.285 -5.109 14.856 1.00 95.88 95 VAL A N 1
ATOM 750 C CA . VAL A 1 95 ? -16.485 -5.216 13.406 1.00 95.88 95 VAL A CA 1
ATOM 751 C C . VAL A 1 95 ? -15.836 -4.030 12.696 1.00 95.88 95 VAL A C 1
ATOM 753 O O . VAL A 1 95 ? -15.059 -4.235 11.769 1.00 95.88 95 VAL A O 1
ATOM 756 N N . ALA A 1 96 ? -16.076 -2.805 13.170 1.00 95.62 96 ALA A N 1
ATOM 757 C CA . ALA A 1 96 ? -15.476 -1.595 12.612 1.00 95.62 96 ALA A CA 1
ATOM 758 C C . ALA A 1 96 ? -13.942 -1.594 12.736 1.00 95.62 96 ALA A C 1
ATOM 760 O O . ALA A 1 96 ? -13.240 -1.311 11.766 1.00 95.62 96 ALA A O 1
ATOM 761 N N . TYR A 1 97 ? -13.410 -1.961 13.905 1.00 96.31 97 TYR A N 1
ATOM 762 C CA . TYR A 1 97 ? -11.966 -2.063 14.127 1.00 96.31 97 TYR A CA 1
ATOM 763 C C . TYR A 1 97 ? -11.324 -3.112 13.212 1.00 96.31 97 TYR A C 1
ATOM 765 O O . TYR A 1 97 ? -10.321 -2.836 12.554 1.00 96.31 97 TYR A O 1
ATOM 773 N N . LYS A 1 98 ? -11.933 -4.302 13.124 1.00 95.69 98 LYS A N 1
ATOM 774 C CA . LYS A 1 98 ? -11.475 -5.362 12.225 1.00 95.69 98 LYS A CA 1
ATOM 775 C C . LYS A 1 98 ? -11.515 -4.910 10.767 1.00 95.69 98 LYS A C 1
ATOM 777 O O . LYS A 1 98 ? -10.548 -5.129 10.057 1.00 95.69 98 LYS A O 1
ATOM 782 N N . LEU A 1 99 ? -12.576 -4.226 10.342 1.00 95.25 99 LEU A N 1
ATOM 783 C CA . LEU A 1 99 ? -12.712 -3.715 8.979 1.00 95.25 99 LEU A CA 1
ATOM 784 C C . LEU A 1 99 ? -11.575 -2.749 8.607 1.00 95.25 99 LEU A C 1
ATOM 786 O O . LEU A 1 99 ? -11.016 -2.850 7.514 1.00 95.25 99 LEU A O 1
ATOM 790 N N . VAL A 1 100 ? -11.194 -1.850 9.521 1.00 95.38 100 VAL A N 1
ATOM 791 C CA . VAL A 1 100 ? -10.039 -0.955 9.335 1.00 95.38 100 VAL A CA 1
ATOM 792 C C . VAL A 1 100 ? -8.743 -1.759 9.232 1.00 95.38 100 VAL A C 1
ATOM 794 O O . VAL A 1 100 ? -7.950 -1.517 8.323 1.00 95.38 100 VAL A O 1
ATOM 797 N N . ASN A 1 101 ? -8.536 -2.733 10.121 1.00 94.94 101 ASN A N 1
ATOM 798 C CA . ASN A 1 101 ? -7.353 -3.589 10.084 1.00 94.94 101 ASN A CA 1
ATOM 799 C C . ASN A 1 101 ? -7.263 -4.399 8.789 1.00 94.94 101 ASN A C 1
ATOM 801 O O . ASN A 1 101 ? -6.258 -4.315 8.097 1.00 94.94 101 ASN A O 1
ATOM 805 N N . ASP A 1 102 ? -8.307 -5.129 8.419 1.00 92.06 102 ASP A N 1
ATOM 806 C CA . ASP A 1 102 ? -8.306 -5.990 7.233 1.00 92.06 102 ASP A CA 1
ATOM 807 C C . ASP A 1 102 ? -8.072 -5.173 5.948 1.00 92.06 102 ASP A C 1
ATOM 809 O O . ASP A 1 102 ? -7.384 -5.619 5.025 1.00 92.06 102 ASP A O 1
ATOM 813 N N . THR A 1 103 ? -8.583 -3.938 5.907 1.00 91.75 103 THR A N 1
ATOM 814 C CA . THR A 1 103 ? -8.443 -3.053 4.743 1.00 91.75 103 THR A CA 1
ATOM 815 C C . THR A 1 103 ? -7.054 -2.419 4.645 1.00 91.75 103 THR A C 1
ATOM 817 O O . THR A 1 103 ? -6.487 -2.360 3.553 1.00 91.75 103 THR A O 1
ATOM 820 N N . TYR A 1 104 ? -6.492 -1.938 5.759 1.00 93.19 104 TYR A N 1
ATOM 821 C CA . TYR A 1 104 ? -5.288 -1.095 5.740 1.00 93.19 104 TYR A CA 1
ATOM 822 C C . TYR A 1 104 ? -4.020 -1.774 6.282 1.00 93.19 104 TYR A C 1
ATOM 824 O O . TYR A 1 104 ? -2.919 -1.316 5.967 1.00 93.19 104 TYR A O 1
ATOM 832 N N . ALA A 1 105 ? -4.125 -2.895 7.008 1.00 91.12 105 ALA A N 1
ATOM 833 C CA . ALA A 1 105 ? -2.986 -3.698 7.468 1.00 91.12 105 ALA A CA 1
ATOM 834 C C . ALA A 1 105 ? -2.382 -4.532 6.331 1.00 91.12 105 ALA A C 1
ATOM 836 O O . ALA A 1 105 ? -2.428 -5.759 6.316 1.00 91.12 105 ALA A O 1
ATOM 837 N N . GLN A 1 106 ? -1.794 -3.842 5.359 1.00 89.50 106 GLN A N 1
ATOM 838 C CA . GLN A 1 106 ? -1.252 -4.434 4.143 1.00 89.50 106 GLN A CA 1
ATOM 839 C C . GLN A 1 106 ? 0.272 -4.221 4.097 1.00 89.50 106 GLN A C 1
ATOM 841 O O . GLN A 1 106 ? 0.750 -3.316 3.405 1.00 89.50 106 GLN A O 1
ATOM 846 N N . PRO A 1 107 ? 1.073 -5.042 4.812 1.00 91.69 107 PRO A N 1
ATOM 847 C CA . PRO A 1 107 ? 2.529 -4.865 4.892 1.00 91.69 107 PRO A CA 1
ATOM 848 C C . PRO A 1 107 ? 3.197 -4.932 3.513 1.00 91.69 107 PRO A C 1
ATOM 850 O O . PRO A 1 107 ? 4.132 -4.184 3.234 1.00 91.69 107 PRO A O 1
ATOM 853 N N . ARG A 1 108 ? 2.657 -5.755 2.605 1.00 92.00 108 ARG A N 1
ATOM 854 C CA . ARG A 1 108 ? 3.102 -5.836 1.209 1.00 92.00 108 ARG A CA 1
ATOM 855 C C . ARG A 1 108 ? 2.926 -4.522 0.458 1.00 92.00 108 ARG A C 1
ATOM 857 O O . ARG A 1 108 ? 3.806 -4.119 -0.297 1.00 92.00 108 ARG A O 1
ATOM 864 N N . MET A 1 109 ? 1.786 -3.858 0.650 1.00 91.31 109 MET A N 1
ATOM 865 C CA . MET A 1 109 ? 1.487 -2.581 0.003 1.00 91.31 109 MET A CA 1
ATOM 866 C C . MET A 1 109 ? 2.436 -1.492 0.494 1.00 91.31 109 MET A C 1
ATOM 868 O O . MET A 1 109 ? 2.943 -0.726 -0.324 1.00 91.31 109 MET A O 1
ATOM 872 N N . LEU A 1 110 ? 2.730 -1.470 1.797 1.00 93.81 110 LEU A N 1
ATOM 873 C CA . LEU A 1 110 ? 3.701 -0.544 2.377 1.00 93.81 110 LEU A CA 1
ATOM 874 C C . LEU A 1 110 ? 5.118 -0.807 1.851 1.00 93.81 110 LEU A C 1
ATOM 876 O O . LEU A 1 110 ? 5.796 0.124 1.418 1.00 93.81 110 LEU A O 1
ATOM 880 N N . ALA A 1 111 ? 5.543 -2.072 1.791 1.00 94.06 111 ALA A N 1
ATOM 881 C CA . ALA A 1 111 ? 6.831 -2.433 1.206 1.00 94.06 111 ALA A CA 1
ATOM 882 C C . ALA A 1 111 ? 6.922 -2.003 -0.270 1.00 94.06 111 ALA A C 1
ATOM 884 O O . ALA A 1 111 ? 7.867 -1.324 -0.668 1.00 94.06 111 ALA A O 1
ATOM 885 N N . ASN A 1 112 ? 5.902 -2.314 -1.076 1.00 93.12 112 ASN A N 1
ATOM 886 C CA . ASN A 1 112 ? 5.829 -1.899 -2.478 1.00 93.12 112 ASN A CA 1
ATOM 887 C C . ASN A 1 112 ? 5.853 -0.370 -2.633 1.00 93.12 112 ASN A C 1
ATOM 889 O O . ASN A 1 112 ? 6.451 0.135 -3.584 1.00 93.12 112 ASN A O 1
ATOM 893 N N . PHE A 1 113 ? 5.208 0.373 -1.729 1.00 93.94 113 PHE A N 1
ATOM 894 C CA . PHE A 1 113 ? 5.231 1.834 -1.724 1.00 93.94 113 PHE A CA 1
ATOM 895 C C . PHE A 1 113 ? 6.657 2.365 -1.540 1.00 93.94 113 PHE A C 1
ATOM 897 O O . PHE A 1 113 ? 7.118 3.143 -2.374 1.00 93.94 113 PHE A O 1
ATOM 904 N N . HIS A 1 114 ? 7.388 1.890 -0.527 1.00 94.94 114 HIS A N 1
ATOM 905 C CA . HIS A 1 114 ? 8.767 2.322 -0.282 1.00 94.94 114 HIS A CA 1
ATOM 906 C C . HIS A 1 114 ? 9.736 1.874 -1.379 1.00 94.94 114 HIS A C 1
ATOM 908 O O . HIS A 1 114 ? 10.565 2.672 -1.814 1.00 94.94 114 HIS A O 1
ATOM 914 N N . VAL A 1 115 ? 9.591 0.657 -1.915 1.00 94.94 115 VAL A N 1
ATOM 915 C CA . VAL A 1 115 ? 10.386 0.215 -3.073 1.00 94.94 115 VAL A CA 1
ATOM 916 C C . VAL A 1 115 ? 10.129 1.117 -4.281 1.00 94.94 115 VAL A C 1
ATOM 918 O O . VAL A 1 115 ? 11.073 1.589 -4.909 1.00 94.94 115 VAL A O 1
ATOM 921 N N . LYS A 1 116 ? 8.867 1.439 -4.593 1.00 93.00 116 LYS A N 1
ATOM 922 C CA . LYS A 1 116 ? 8.540 2.381 -5.677 1.00 93.00 116 LYS A CA 1
ATOM 923 C C . LYS A 1 116 ? 9.062 3.789 -5.399 1.00 93.00 116 LYS A C 1
ATOM 925 O O . LYS A 1 116 ? 9.501 4.443 -6.341 1.00 93.00 116 LYS A O 1
ATOM 930 N N . LYS A 1 117 ? 9.024 4.253 -4.146 1.00 93.88 117 LYS A N 1
ATOM 931 C CA . LYS A 1 117 ? 9.564 5.556 -3.730 1.00 93.88 117 LYS A CA 1
ATOM 932 C C . LYS A 1 117 ? 11.064 5.632 -4.011 1.00 93.88 117 LYS A C 1
ATOM 934 O O . LYS A 1 117 ? 11.501 6.602 -4.617 1.00 93.88 117 LYS A O 1
ATOM 939 N N . ILE A 1 118 ? 11.818 4.582 -3.672 1.00 94.00 118 ILE A N 1
ATOM 940 C CA . ILE A 1 118 ? 13.254 4.471 -3.970 1.00 94.00 118 ILE A CA 1
ATOM 941 C C . ILE A 1 118 ? 13.493 4.404 -5.488 1.00 94.00 118 ILE A C 1
ATOM 943 O O . ILE A 1 118 ? 14.243 5.209 -6.030 1.00 94.00 118 ILE A O 1
ATOM 947 N N . LEU A 1 119 ? 12.817 3.495 -6.201 1.00 91.94 119 LEU A N 1
ATOM 948 C CA . LEU A 1 119 ? 13.045 3.257 -7.635 1.00 91.94 119 LEU A CA 1
ATOM 949 C C . LEU A 1 119 ? 12.624 4.418 -8.555 1.00 91.94 119 LEU A C 1
ATOM 951 O O . LEU A 1 119 ? 13.009 4.433 -9.726 1.00 91.94 119 LEU A O 1
ATOM 955 N N . ASN A 1 120 ? 11.787 5.338 -8.072 1.00 92.19 120 ASN A N 1
ATOM 956 C CA . ASN A 1 120 ? 11.319 6.508 -8.822 1.00 92.19 120 ASN A CA 1
ATOM 957 C C . ASN A 1 120 ? 11.898 7.825 -8.286 1.00 92.19 120 ASN A C 1
ATOM 959 O O . ASN A 1 120 ? 11.513 8.898 -8.761 1.00 92.19 120 ASN A O 1
ATOM 963 N N . MET A 1 121 ? 12.790 7.760 -7.295 1.00 91.19 121 MET A N 1
ATOM 964 C CA . MET A 1 121 ? 13.456 8.937 -6.758 1.00 91.19 121 MET A CA 1
ATOM 965 C C . MET A 1 121 ? 14.307 9.577 -7.855 1.00 91.19 121 MET A C 1
ATOM 967 O O . MET A 1 121 ? 15.067 8.903 -8.550 1.00 91.19 121 MET A O 1
ATOM 971 N N . LYS A 1 122 ? 14.148 10.887 -8.044 1.00 88.31 122 LYS A N 1
ATOM 972 C CA . LYS A 1 122 ? 14.956 11.644 -9.002 1.00 88.31 122 LYS A CA 1
ATOM 973 C C . LYS A 1 122 ? 16.245 12.099 -8.323 1.00 88.31 122 LYS A C 1
ATOM 975 O O . LYS A 1 122 ? 16.186 12.459 -7.147 1.00 88.31 122 LYS A O 1
ATOM 980 N N . PRO A 1 123 ? 17.374 12.141 -9.049 1.00 87.56 123 PRO A N 1
ATOM 981 C CA . PRO A 1 123 ? 18.582 12.739 -8.511 1.00 87.56 123 PRO A CA 1
ATOM 982 C C . PRO A 1 123 ? 18.317 14.213 -8.153 1.00 87.56 123 PRO A C 1
ATOM 984 O O . PRO A 1 123 ? 17.538 14.884 -8.848 1.00 87.56 123 PRO A O 1
ATOM 987 N N . PRO A 1 124 ? 18.928 14.720 -7.071 1.00 88.75 124 PRO A N 1
ATOM 988 C CA . PRO A 1 124 ? 18.797 16.114 -6.680 1.00 88.75 124 PRO A CA 1
ATOM 989 C C . PRO A 1 124 ? 19.295 17.019 -7.813 1.00 88.75 124 PRO A C 1
ATOM 991 O O . PRO A 1 124 ? 20.310 16.749 -8.451 1.00 88.75 124 PRO A O 1
ATOM 994 N N . LYS A 1 125 ? 18.544 18.088 -8.099 1.00 81.06 125 LYS A N 1
ATOM 995 C CA . LYS A 1 125 ? 18.836 18.998 -9.224 1.00 81.06 125 LYS A CA 1
ATOM 996 C C . LYS A 1 125 ? 20.040 19.902 -8.968 1.00 81.06 125 LYS A C 1
ATOM 998 O O . LYS A 1 125 ? 20.639 20.398 -9.914 1.00 81.06 125 LYS A O 1
ATOM 1003 N N . ALA A 1 126 ? 20.329 20.154 -7.700 1.00 82.56 126 ALA A N 1
ATOM 1004 C CA . ALA A 1 126 ? 21.443 20.957 -7.244 1.00 82.56 126 ALA A CA 1
ATOM 1005 C C . ALA A 1 126 ? 22.135 20.201 -6.117 1.00 82.56 126 ALA A C 1
ATOM 1007 O O . ALA A 1 126 ? 21.466 19.569 -5.293 1.00 82.56 126 ALA A O 1
ATOM 1008 N N . ASP A 1 127 ? 23.456 20.316 -6.068 1.00 83.38 127 ASP A N 1
ATOM 1009 C CA . ASP A 1 127 ? 24.286 19.765 -5.000 1.00 83.38 127 ASP A CA 1
ATOM 1010 C C . ASP A 1 127 ? 24.215 20.662 -3.753 1.00 83.38 127 ASP A C 1
ATOM 1012 O O . ASP A 1 127 ? 25.190 21.251 -3.295 1.00 83.38 127 ASP A O 1
ATOM 1016 N N . SER A 1 128 ? 22.989 20.887 -3.273 1.00 90.06 128 SER A N 1
ATOM 1017 C CA . SER A 1 128 ? 22.728 21.682 -2.081 1.00 90.06 128 SER A CA 1
ATOM 1018 C C . SER A 1 128 ? 22.559 20.762 -0.880 1.00 90.06 128 SER A C 1
ATOM 1020 O O . SER A 1 128 ? 21.940 19.699 -0.977 1.00 90.06 128 SER A O 1
ATOM 1022 N N . VAL A 1 129 ? 23.044 21.208 0.280 1.00 90.81 129 VAL A N 1
ATOM 1023 C CA . VAL A 1 129 ? 22.901 20.479 1.551 1.00 90.81 129 VAL A CA 1
ATOM 1024 C C . VAL A 1 129 ? 21.436 20.130 1.828 1.00 90.81 129 VAL A C 1
ATOM 1026 O O . VAL A 1 129 ? 21.146 19.021 2.267 1.00 90.81 129 VAL A O 1
ATOM 1029 N N . GLN A 1 130 ? 20.501 21.033 1.518 1.00 90.31 130 GLN A N 1
ATOM 1030 C CA . GLN A 1 130 ? 19.066 20.799 1.708 1.00 90.31 130 GLN A CA 1
ATOM 1031 C C . GLN A 1 130 ? 18.554 19.659 0.819 1.00 90.31 130 GLN A C 1
ATOM 1033 O O . GLN A 1 130 ? 17.953 18.714 1.324 1.00 90.31 130 GLN A O 1
ATOM 1038 N N . SER A 1 131 ? 18.853 19.696 -0.484 1.00 89.81 131 SER A N 1
ATOM 1039 C CA . SER A 1 131 ? 18.413 18.657 -1.425 1.00 89.81 131 SER A CA 1
ATOM 1040 C C . SER A 1 131 ? 19.015 17.285 -1.106 1.00 89.81 131 SER A C 1
ATOM 1042 O O . SER A 1 131 ? 18.326 16.270 -1.205 1.00 89.81 131 SER A O 1
ATOM 1044 N N . LEU A 1 132 ? 20.283 17.244 -0.687 1.00 91.31 132 LEU A N 1
ATOM 1045 C CA . LEU A 1 132 ? 20.931 16.008 -0.248 1.00 91.31 132 LEU A CA 1
ATOM 1046 C C . LEU A 1 132 ? 20.326 15.473 1.052 1.00 91.31 132 LEU A C 1
ATOM 1048 O O . LEU A 1 132 ? 20.054 14.279 1.145 1.00 91.31 132 LEU A O 1
ATOM 1052 N N . THR A 1 133 ? 20.061 16.342 2.029 1.00 92.31 133 THR A N 1
ATOM 1053 C CA . THR A 1 133 ? 19.446 15.949 3.307 1.00 92.31 133 THR A CA 1
ATOM 1054 C C . THR A 1 133 ? 18.050 15.368 3.091 1.00 92.31 133 THR A C 1
ATOM 1056 O O . THR A 1 133 ? 17.713 14.334 3.660 1.00 92.31 133 THR A O 1
ATOM 1059 N N . GLU A 1 134 ? 17.240 15.975 2.220 1.00 91.19 134 GLU A N 1
ATOM 1060 C CA . GLU A 1 134 ? 15.928 15.437 1.845 1.00 91.19 134 GLU A CA 1
ATOM 1061 C C . GLU A 1 134 ? 16.030 14.066 1.166 1.00 91.19 134 GLU A C 1
ATOM 1063 O O . GLU A 1 134 ? 15.235 13.169 1.459 1.00 91.19 134 GLU A O 1
ATOM 1068 N N . MET A 1 135 ? 17.001 13.879 0.267 1.00 92.88 135 MET A N 1
ATOM 1069 C CA . MET A 1 135 ? 17.243 12.589 -0.378 1.00 92.88 135 MET A CA 1
ATOM 1070 C C . MET A 1 135 ? 17.636 11.521 0.650 1.00 92.88 135 MET A C 1
ATOM 1072 O O . MET A 1 135 ? 17.027 10.452 0.667 1.00 92.88 135 MET A O 1
ATOM 1076 N N . VAL A 1 136 ? 18.592 11.823 1.535 1.00 93.75 136 VAL A N 1
ATOM 1077 C CA . VAL A 1 136 ? 19.040 10.918 2.607 1.00 93.75 136 VAL A CA 1
ATOM 1078 C C . VAL A 1 136 ? 17.876 10.545 3.520 1.00 93.75 136 VAL A C 1
ATOM 1080 O O . VAL A 1 136 ? 17.597 9.362 3.678 1.00 93.75 136 VAL A O 1
ATOM 1083 N N . ASN A 1 137 ? 17.109 11.522 4.012 1.00 93.62 137 ASN A N 1
ATOM 1084 C CA . ASN A 1 137 ? 15.945 11.263 4.863 1.00 93.62 137 ASN A CA 1
ATOM 1085 C C . ASN A 1 137 ? 14.916 10.351 4.175 1.00 93.62 137 ASN A C 1
ATOM 1087 O O . ASN A 1 137 ? 14.365 9.441 4.793 1.00 93.62 137 ASN A O 1
ATOM 1091 N N . ASN A 1 138 ? 14.649 10.564 2.883 1.00 92.31 138 ASN A N 1
ATOM 1092 C CA . ASN A 1 138 ? 13.711 9.727 2.135 1.00 92.31 138 ASN A CA 1
ATOM 1093 C C . ASN A 1 138 ? 14.217 8.291 1.938 1.00 92.31 138 ASN A C 1
ATOM 1095 O O . ASN A 1 138 ? 13.405 7.356 1.964 1.00 92.31 138 ASN A O 1
ATOM 1099 N N . LEU A 1 139 ? 15.522 8.116 1.723 1.00 94.12 139 LEU A N 1
ATOM 1100 C CA . LEU A 1 139 ? 16.159 6.804 1.636 1.00 94.12 139 LEU A CA 1
ATOM 1101 C C . LEU A 1 139 ? 16.119 6.099 2.992 1.00 94.12 139 LEU A C 1
ATOM 1103 O O . LEU A 1 139 ? 15.604 4.985 3.059 1.00 94.12 139 LEU A O 1
ATOM 1107 N N . ASP A 1 140 ? 16.544 6.770 4.060 1.00 94.69 140 ASP A N 1
ATOM 1108 C CA . ASP A 1 140 ? 16.566 6.228 5.420 1.00 94.69 140 ASP A CA 1
ATOM 1109 C C . ASP A 1 140 ? 15.177 5.787 5.869 1.00 94.69 140 ASP A C 1
ATOM 1111 O O . ASP A 1 140 ? 14.999 4.647 6.292 1.00 94.69 140 ASP A O 1
ATOM 1115 N N . VAL A 1 141 ? 14.156 6.636 5.710 1.00 93.75 141 VAL A N 1
ATOM 1116 C CA . VAL A 1 141 ? 12.768 6.272 6.045 1.00 93.75 141 VAL A CA 1
ATOM 1117 C C . VAL A 1 141 ? 12.325 5.033 5.267 1.00 93.75 141 VAL A C 1
ATOM 1119 O O . VAL A 1 141 ? 11.696 4.135 5.831 1.00 93.75 141 VAL A O 1
ATOM 1122 N N . SER A 1 142 ? 12.667 4.949 3.981 1.00 94.06 142 SER A N 1
ATOM 1123 C CA . SER A 1 142 ? 12.240 3.834 3.135 1.00 94.06 142 SER A CA 1
ATOM 1124 C C . SER A 1 142 ? 12.955 2.529 3.481 1.00 94.06 142 SER A C 1
ATOM 1126 O O . SER A 1 142 ? 12.303 1.493 3.600 1.00 94.06 142 SER A O 1
ATOM 1128 N N . VAL A 1 143 ? 14.269 2.572 3.702 1.00 93.38 143 VAL A N 1
ATOM 1129 C CA . VAL A 1 143 ? 15.078 1.405 4.078 1.00 93.38 143 VAL A CA 1
ATOM 1130 C C . VAL A 1 143 ? 14.739 0.935 5.493 1.00 93.38 143 VAL A C 1
ATOM 1132 O O . VAL A 1 143 ? 14.541 -0.264 5.704 1.00 93.38 143 VAL A O 1
ATOM 1135 N N . ASN A 1 144 ? 14.581 1.852 6.450 1.00 93.25 144 ASN A N 1
ATOM 1136 C CA . ASN A 1 144 ? 14.177 1.517 7.817 1.00 93.25 144 ASN A CA 1
ATOM 1137 C C . ASN A 1 144 ? 12.786 0.875 7.847 1.00 93.25 144 ASN A C 1
ATOM 1139 O O . ASN A 1 144 ? 12.585 -0.112 8.553 1.00 93.25 144 ASN A O 1
ATOM 1143 N N . THR A 1 145 ? 11.842 1.372 7.041 1.00 92.69 145 THR A N 1
ATOM 1144 C CA . THR A 1 145 ? 10.501 0.773 6.948 1.00 92.69 145 THR A CA 1
ATOM 1145 C C . THR A 1 145 ? 10.542 -0.618 6.312 1.00 92.69 145 THR A C 1
ATOM 1147 O O . THR A 1 145 ? 9.921 -1.548 6.817 1.00 92.69 145 THR A O 1
ATOM 1150 N N . LEU A 1 146 ? 11.307 -0.813 5.233 1.00 92.69 146 LEU A N 1
ATOM 1151 C CA . LEU A 1 146 ? 11.477 -2.142 4.629 1.00 92.69 146 LEU A CA 1
ATOM 1152 C C . LEU A 1 146 ? 12.122 -3.139 5.603 1.00 92.69 146 LEU A C 1
ATOM 1154 O O . LEU A 1 146 ? 11.725 -4.304 5.650 1.00 92.69 146 LEU A O 1
ATOM 1158 N N . THR A 1 147 ? 13.067 -2.668 6.416 1.00 91.88 147 THR A N 1
ATOM 1159 C CA . THR A 1 147 ? 13.733 -3.468 7.450 1.00 91.88 147 THR A CA 1
ATOM 1160 C C . THR A 1 147 ? 12.775 -3.824 8.591 1.00 91.88 147 THR A C 1
ATOM 1162 O O . THR A 1 147 ? 12.733 -4.975 9.029 1.00 91.88 147 THR A O 1
ATOM 1165 N N . SER A 1 148 ? 11.950 -2.875 9.049 1.00 91.94 148 SER A N 1
ATOM 1166 C CA . SER A 1 148 ? 10.979 -3.105 10.129 1.00 91.94 148 SER A CA 1
ATOM 1167 C C . SER A 1 148 ? 9.853 -4.061 9.727 1.00 91.94 148 SER A C 1
ATOM 1169 O O . SER A 1 148 ? 9.352 -4.806 10.571 1.00 91.94 148 SER A O 1
ATOM 1171 N N . LEU A 1 149 ? 9.508 -4.107 8.437 1.00 91.12 149 LEU A N 1
ATOM 1172 C CA . LEU A 1 149 ? 8.529 -5.040 7.874 1.00 91.12 149 LEU A CA 1
ATOM 1173 C C . LEU A 1 149 ? 9.003 -6.499 7.831 1.00 91.12 149 LEU A C 1
ATOM 1175 O O . LEU A 1 149 ? 8.179 -7.380 7.590 1.00 91.12 149 LEU A O 1
ATOM 1179 N N . ARG A 1 150 ? 10.295 -6.766 8.080 1.00 90.81 150 ARG A N 1
ATOM 1180 C CA . ARG A 1 150 ? 10.887 -8.117 8.098 1.00 90.81 150 ARG A CA 1
ATOM 1181 C C . ARG A 1 150 ? 10.549 -8.930 6.843 1.00 90.81 150 ARG A C 1
ATOM 1183 O O . ARG A 1 150 ? 10.130 -10.085 6.932 1.00 90.81 150 ARG A O 1
ATOM 1190 N N . VAL A 1 151 ? 10.724 -8.316 5.672 1.00 90.12 151 VAL A N 1
ATOM 1191 C CA . VAL A 1 151 ? 10.594 -9.020 4.387 1.00 90.12 151 VAL A CA 1
ATOM 1192 C C . VAL A 1 151 ? 11.567 -10.212 4.389 1.00 90.12 151 VAL A C 1
ATOM 1194 O O . VAL A 1 151 ? 12.753 -9.988 4.628 1.00 90.12 151 VAL A O 1
ATOM 1197 N N . PRO A 1 152 ? 11.108 -11.460 4.153 1.00 89.19 152 PRO A N 1
ATOM 1198 C CA . PRO A 1 152 ? 11.946 -12.651 4.328 1.00 89.19 152 PRO A CA 1
ATOM 1199 C C . PRO A 1 152 ? 13.223 -12.650 3.483 1.00 89.19 152 PRO A C 1
ATOM 1201 O O . PRO A 1 152 ? 14.283 -13.034 3.966 1.00 89.19 152 PRO A O 1
ATOM 1204 N N . ASP A 1 153 ? 13.109 -12.206 2.231 1.00 91.06 153 ASP A N 1
ATOM 1205 C CA . ASP A 1 153 ? 14.229 -11.991 1.321 1.00 91.06 153 ASP A CA 1
ATOM 1206 C C . ASP A 1 153 ? 14.013 -10.662 0.594 1.00 91.06 153 ASP A C 1
ATOM 1208 O O . ASP A 1 153 ? 13.191 -10.544 -0.319 1.00 91.06 153 ASP A O 1
ATOM 1212 N N . LEU A 1 154 ? 14.724 -9.630 1.049 1.00 91.25 154 LEU A N 1
ATOM 1213 C CA . LEU A 1 154 ? 14.617 -8.299 0.466 1.00 91.25 154 LEU A CA 1
ATOM 1214 C C . LEU A 1 154 ? 15.179 -8.259 -0.962 1.00 91.25 154 LEU A C 1
ATOM 1216 O O . LEU A 1 154 ? 14.632 -7.547 -1.799 1.00 91.25 154 LEU A O 1
ATOM 1220 N N . GLY A 1 155 ? 16.238 -9.017 -1.256 1.00 92.00 155 GLY A N 1
ATOM 1221 C CA . GLY A 1 155 ? 16.854 -9.038 -2.582 1.00 92.00 155 GLY A CA 1
ATOM 1222 C C . GLY A 1 155 ? 15.896 -9.608 -3.623 1.00 92.00 155 GLY A C 1
ATOM 1223 O O . GLY A 1 155 ? 15.636 -8.977 -4.648 1.00 92.00 155 GLY A O 1
ATOM 1224 N N . ASP A 1 156 ? 15.299 -10.755 -3.317 1.00 93.62 156 ASP A N 1
ATOM 1225 C CA . ASP A 1 156 ? 14.302 -11.402 -4.168 1.00 93.62 156 ASP A CA 1
ATOM 1226 C C . ASP A 1 156 ? 13.030 -10.538 -4.324 1.00 93.62 156 ASP A C 1
ATOM 1228 O O . ASP A 1 156 ? 12.534 -10.352 -5.440 1.00 93.62 156 ASP A O 1
ATOM 1232 N N . PHE A 1 157 ? 12.568 -9.880 -3.253 1.00 93.31 157 PHE A N 1
ATOM 1233 C CA . PHE A 1 157 ? 11.437 -8.944 -3.310 1.00 93.31 157 PHE A CA 1
ATOM 1234 C C . PHE A 1 157 ? 11.713 -7.696 -4.171 1.00 93.31 157 PHE A C 1
ATOM 1236 O O . PHE A 1 157 ? 10.823 -7.209 -4.884 1.00 93.31 157 PHE A O 1
ATOM 1243 N N . LEU A 1 158 ? 12.939 -7.165 -4.130 1.00 93.75 158 LEU A N 1
ATOM 1244 C CA . LEU A 1 158 ? 13.371 -6.061 -4.990 1.00 93.75 158 LEU A CA 1
ATOM 1245 C C . LEU A 1 158 ? 13.422 -6.501 -6.457 1.00 93.75 158 LEU A C 1
ATOM 1247 O O . LEU A 1 158 ? 12.879 -5.803 -7.315 1.00 93.75 158 LEU A O 1
ATOM 1251 N N . LEU A 1 159 ? 14.007 -7.670 -6.743 1.00 94.56 159 LEU A N 1
ATOM 1252 C CA . LEU A 1 159 ? 14.047 -8.248 -8.091 1.00 94.56 159 LEU A CA 1
ATOM 1253 C C . LEU A 1 159 ? 12.640 -8.466 -8.650 1.00 94.56 159 LEU A C 1
ATOM 1255 O O . LEU A 1 159 ? 12.375 -8.110 -9.800 1.00 94.56 159 LEU A O 1
ATOM 1259 N N . LEU A 1 160 ? 11.718 -8.972 -7.828 1.00 94.50 160 LEU A N 1
ATOM 1260 C CA . LEU A 1 160 ? 10.309 -9.095 -8.185 1.00 94.50 160 LEU A CA 1
ATOM 1261 C C . LEU A 1 160 ? 9.717 -7.732 -8.566 1.00 94.50 160 LEU A C 1
ATOM 1263 O O . LEU A 1 160 ? 9.160 -7.592 -9.651 1.00 94.50 160 LEU A O 1
ATOM 1267 N N . ASN A 1 161 ? 9.859 -6.709 -7.722 1.00 93.94 161 ASN A N 1
ATOM 1268 C CA . ASN A 1 161 ? 9.310 -5.376 -7.992 1.00 93.94 161 ASN A CA 1
ATOM 1269 C C . ASN A 1 161 ? 9.899 -4.725 -9.255 1.00 93.94 161 ASN A C 1
ATOM 1271 O O . ASN A 1 161 ? 9.172 -4.076 -10.012 1.00 93.94 161 ASN A O 1
ATOM 1275 N N . ILE A 1 162 ? 11.196 -4.919 -9.508 1.00 94.25 162 ILE A N 1
ATOM 1276 C CA . ILE A 1 162 ? 11.858 -4.468 -10.737 1.00 94.25 162 ILE A CA 1
ATOM 1277 C C . ILE A 1 162 ? 11.270 -5.200 -11.950 1.00 94.25 162 ILE A C 1
ATOM 1279 O O . ILE A 1 162 ? 10.890 -4.552 -12.925 1.00 94.25 162 ILE A O 1
ATOM 1283 N N . ALA A 1 163 ? 11.122 -6.525 -11.885 1.00 94.06 163 ALA A N 1
ATOM 1284 C CA . ALA A 1 163 ? 10.555 -7.318 -12.973 1.00 94.06 163 ALA A CA 1
ATOM 1285 C C . ALA A 1 163 ? 9.082 -6.967 -13.247 1.00 94.06 163 ALA A C 1
ATOM 1287 O O . ALA A 1 163 ? 8.690 -6.797 -14.401 1.00 94.06 163 ALA A O 1
ATOM 1288 N N . LEU A 1 164 ? 8.268 -6.764 -12.205 1.00 93.38 164 LEU A N 1
ATOM 1289 C CA . LEU A 1 164 ? 6.859 -6.376 -12.337 1.00 93.38 164 LEU A CA 1
ATOM 1290 C C . LEU A 1 164 ? 6.684 -5.042 -13.076 1.00 93.38 164 LEU A C 1
ATOM 1292 O O . LEU A 1 164 ? 5.673 -4.859 -13.762 1.00 93.38 164 LEU A O 1
ATOM 1296 N N . ARG A 1 165 ? 7.650 -4.115 -12.985 1.00 92.62 165 ARG A N 1
ATOM 1297 C CA . ARG A 1 165 ? 7.628 -2.850 -13.744 1.00 92.62 165 ARG A CA 1
ATOM 1298 C C . ARG A 1 165 ? 7.757 -3.046 -15.253 1.00 92.62 165 ARG A C 1
ATOM 1300 O O . ARG A 1 165 ? 7.280 -2.193 -15.993 1.00 92.62 165 ARG A O 1
ATOM 1307 N N . LEU A 1 166 ? 8.385 -4.133 -15.698 1.00 92.50 166 LEU A N 1
ATOM 1308 C CA . LEU A 1 166 ? 8.587 -4.435 -17.117 1.00 92.50 166 LEU A CA 1
ATOM 1309 C C . LEU A 1 166 ? 7.344 -5.064 -17.766 1.00 92.50 166 LEU A C 1
ATOM 1311 O O . LEU A 1 166 ? 7.248 -5.117 -18.989 1.00 92.50 166 LEU A O 1
ATOM 1315 N N . LEU A 1 167 ? 6.393 -5.544 -16.961 1.00 93.56 167 LEU A N 1
ATOM 1316 C CA . LEU A 1 167 ? 5.200 -6.233 -17.446 1.00 93.56 167 LEU A CA 1
ATOM 1317 C C . LEU A 1 167 ? 4.052 -5.264 -17.773 1.00 93.56 167 LEU A C 1
ATOM 1319 O O . LEU A 1 167 ? 3.861 -4.280 -17.046 1.00 93.56 167 LEU A O 1
ATOM 1323 N N . PRO A 1 168 ? 3.221 -5.578 -18.789 1.00 94.06 168 PRO A N 1
ATOM 1324 C CA . PRO A 1 168 ? 1.947 -4.901 -19.012 1.00 94.06 168 PRO A CA 1
ATOM 1325 C C . PRO A 1 168 ? 1.036 -4.982 -17.784 1.00 94.06 168 PRO A C 1
ATOM 1327 O O . PRO A 1 168 ? 1.070 -5.964 -17.036 1.00 94.06 168 PRO A O 1
ATOM 1330 N N . ASN A 1 169 ? 0.177 -3.975 -17.607 1.00 92.31 169 ASN A N 1
ATOM 1331 C CA . ASN A 1 169 ? -0.724 -3.902 -16.454 1.00 92.31 169 ASN A CA 1
ATOM 1332 C C . ASN A 1 169 ? -1.634 -5.137 -16.345 1.00 92.31 169 ASN A C 1
ATOM 1334 O O . ASN A 1 169 ? -1.735 -5.690 -15.258 1.00 92.31 169 ASN A O 1
ATOM 1338 N N . ASP A 1 170 ? -2.197 -5.634 -17.449 1.00 92.75 170 ASP A N 1
ATOM 1339 C CA . ASP A 1 170 ? -3.050 -6.833 -17.443 1.00 92.75 170 ASP A CA 1
ATOM 1340 C C . ASP A 1 170 ? -2.323 -8.084 -16.937 1.00 92.75 170 ASP A C 1
ATOM 1342 O O . ASP A 1 170 ? -2.861 -8.849 -16.135 1.00 92.75 170 ASP A O 1
ATOM 1346 N N . THR A 1 171 ? -1.085 -8.303 -17.386 1.00 93.62 171 THR A N 1
ATOM 1347 C CA . THR A 1 171 ? -0.264 -9.437 -16.940 1.00 93.62 171 THR A CA 1
ATOM 1348 C C . THR A 1 171 ? 0.107 -9.287 -15.469 1.00 93.62 171 THR A C 1
ATOM 1350 O O . THR A 1 171 ? 0.034 -10.259 -14.718 1.00 93.62 171 THR A O 1
ATOM 1353 N N . ARG A 1 172 ? 0.434 -8.064 -15.033 1.00 93.75 172 ARG A N 1
ATOM 1354 C CA . ARG A 1 172 ? 0.694 -7.760 -13.623 1.00 93.75 172 ARG A CA 1
ATOM 1355 C C . ARG A 1 172 ? -0.537 -8.037 -12.760 1.00 93.75 172 ARG A C 1
ATOM 1357 O O . ARG A 1 172 ? -0.416 -8.726 -11.759 1.00 93.75 172 ARG A O 1
ATOM 1364 N N . SER A 1 173 ? -1.719 -7.573 -13.160 1.00 93.19 173 SER A N 1
ATOM 1365 C CA . SER A 1 173 ? -2.968 -7.810 -12.427 1.00 93.19 173 SER A CA 1
ATOM 1366 C C . SER A 1 173 ? -3.293 -9.298 -12.297 1.00 93.19 173 SER A C 1
ATOM 1368 O O . SER A 1 173 ? -3.721 -9.733 -11.233 1.00 93.19 173 SER A O 1
ATOM 1370 N N . LYS A 1 174 ? -3.039 -10.096 -13.342 1.00 93.69 174 LYS A N 1
ATOM 1371 C CA . LYS A 1 174 ? -3.201 -11.559 -13.295 1.00 93.69 174 LYS A CA 1
ATOM 1372 C C . LYS A 1 174 ? -2.228 -12.219 -12.313 1.00 93.69 174 LYS A C 1
ATOM 1374 O O . LYS A 1 174 ? -2.641 -13.110 -11.578 1.00 93.69 174 LYS A O 1
ATOM 1379 N N . PHE A 1 175 ? -0.973 -11.765 -12.271 1.00 94.38 175 PHE A N 1
ATOM 1380 C CA . PHE A 1 175 ? -0.003 -12.238 -11.280 1.00 94.38 175 PHE A CA 1
ATOM 1381 C C . PHE A 1 175 ? -0.458 -11.905 -9.857 1.00 94.38 175 PHE A C 1
ATOM 1383 O O . PHE A 1 175 ? -0.486 -12.779 -8.998 1.00 94.38 175 PHE A O 1
ATOM 1390 N N . GLU A 1 176 ? -0.869 -10.658 -9.618 1.00 92.38 176 GLU A N 1
ATOM 1391 C CA . GLU A 1 176 ? -1.323 -10.220 -8.296 1.00 92.38 176 GLU A CA 1
ATOM 1392 C C . GLU A 1 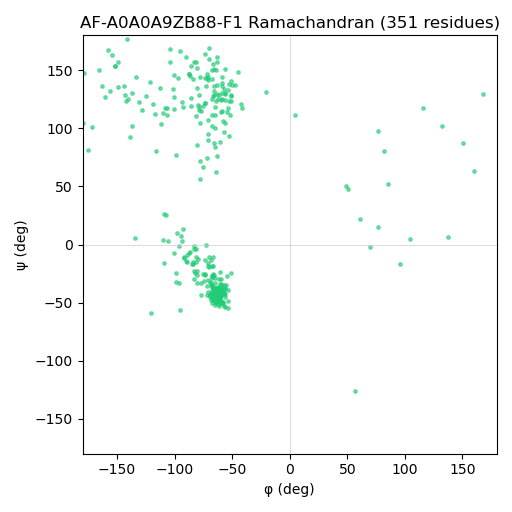176 ? -2.563 -10.980 -7.823 1.00 92.38 176 GLU A C 1
ATOM 1394 O O . GLU A 1 176 ? -2.653 -11.336 -6.651 1.00 92.38 176 GLU A O 1
ATOM 1399 N N . LEU A 1 177 ? -3.483 -11.293 -8.740 1.00 92.56 177 LEU A N 1
ATOM 1400 C CA . LEU A 1 177 ? -4.656 -12.110 -8.444 1.00 92.56 177 LEU A CA 1
ATOM 1401 C C . LEU A 1 177 ? -4.269 -13.528 -7.999 1.00 92.56 177 LEU A C 1
ATOM 1403 O O . LEU A 1 177 ? -4.853 -14.057 -7.058 1.00 92.56 177 LEU A O 1
ATOM 1407 N N . GLN A 1 178 ? -3.270 -14.136 -8.645 1.00 91.38 178 GLN A N 1
ATOM 1408 C CA . GLN A 1 178 ? -2.766 -15.455 -8.252 1.00 91.38 178 GLN A CA 1
ATOM 1409 C C . GLN A 1 178 ? -2.051 -15.426 -6.892 1.00 91.38 178 GLN A C 1
ATOM 1411 O O . GLN A 1 178 ? -2.026 -16.434 -6.193 1.00 91.38 178 GLN A O 1
ATOM 1416 N N . GLN A 1 179 ? -1.481 -14.282 -6.514 1.00 90.38 179 GLN A N 1
ATOM 1417 C CA . GLN A 1 179 ? -0.750 -14.095 -5.259 1.00 90.38 179 GLN A CA 1
ATOM 1418 C C . GLN A 1 179 ? -1.624 -13.560 -4.111 1.00 90.38 179 GLN A C 1
ATOM 1420 O O . GLN A 1 179 ? -1.094 -13.139 -3.078 1.00 90.38 179 GLN A O 1
ATOM 1425 N N . LEU A 1 180 ? -2.955 -13.569 -4.257 1.00 84.19 180 LEU A N 1
ATOM 1426 C CA . LEU A 1 180 ? -3.864 -13.233 -3.161 1.00 84.19 180 LEU A CA 1
ATOM 1427 C C . LEU A 1 180 ? -3.644 -14.185 -1.975 1.00 84.19 180 LEU A C 1
ATOM 1429 O O . LEU A 1 180 ? -3.708 -15.401 -2.115 1.00 84.19 180 LEU A O 1
ATOM 1433 N N . GLY A 1 181 ? -3.391 -13.613 -0.797 1.00 80.44 181 GLY A N 1
ATOM 1434 C CA . GLY A 1 181 ? -3.104 -14.358 0.435 1.00 80.44 181 GLY A CA 1
ATOM 1435 C C . GLY A 1 181 ? -1.613 -14.542 0.736 1.00 80.44 181 GLY A C 1
ATOM 1436 O O . GLY A 1 181 ? -1.258 -14.773 1.890 1.00 80.44 181 GLY A O 1
ATOM 1437 N N . THR A 1 182 ? -0.725 -14.351 -0.243 1.00 83.12 182 THR A N 1
ATOM 1438 C CA . THR A 1 182 ? 0.725 -14.345 -0.010 1.00 83.12 182 THR A CA 1
ATOM 1439 C C . THR A 1 182 ? 1.180 -12.948 0.415 1.00 83.12 182 THR A C 1
ATOM 1441 O O . THR A 1 182 ? 1.054 -11.979 -0.338 1.00 83.12 182 THR A O 1
ATOM 1444 N N . THR A 1 183 ? 1.747 -12.824 1.619 1.00 82.88 183 THR A N 1
ATOM 1445 C CA . THR A 1 183 ? 2.213 -11.530 2.153 1.00 82.88 183 THR A CA 1
ATOM 1446 C C . THR A 1 183 ? 3.415 -10.979 1.390 1.00 82.88 183 THR A C 1
ATOM 1448 O O . THR A 1 183 ? 3.440 -9.794 1.084 1.00 82.88 183 THR A O 1
ATOM 1451 N N . PHE A 1 184 ? 4.388 -11.814 1.025 1.00 90.12 184 PHE A N 1
ATOM 1452 C CA . PHE A 1 184 ? 5.541 -11.416 0.211 1.00 90.12 184 PHE A CA 1
ATOM 1453 C C . PHE A 1 184 ? 5.858 -12.503 -0.826 1.00 90.12 184 PHE A C 1
ATOM 1455 O O . PHE A 1 184 ? 6.583 -13.446 -0.508 1.00 90.12 184 PHE A O 1
ATOM 1462 N N . PRO A 1 185 ? 5.300 -12.407 -2.048 1.00 91.06 185 PRO A N 1
ATOM 1463 C CA . PRO A 1 185 ? 5.661 -13.291 -3.151 1.00 91.06 185 PRO A CA 1
ATOM 1464 C C . PRO A 1 185 ? 7.119 -13.120 -3.539 1.00 91.06 185 PRO A C 1
ATOM 1466 O O . PRO A 1 185 ? 7.708 -12.056 -3.318 1.00 91.06 185 PRO A O 1
ATOM 1469 N N . ARG A 1 186 ? 7.663 -14.154 -4.170 1.00 90.00 186 ARG A N 1
ATOM 1470 C CA . ARG A 1 186 ? 9.056 -14.201 -4.584 1.00 90.00 186 ARG A CA 1
ATOM 1471 C C . ARG A 1 186 ? 9.219 -13.975 -6.079 1.00 90.00 186 ARG A C 1
ATOM 1473 O O . ARG A 1 186 ? 8.325 -14.253 -6.879 1.00 90.00 186 ARG A O 1
ATOM 1480 N N . TYR A 1 187 ? 10.398 -13.529 -6.492 1.00 91.69 187 TYR A N 1
ATOM 1481 C CA . TYR A 1 187 ? 10.791 -13.504 -7.898 1.00 91.69 187 TYR A CA 1
ATOM 1482 C C . TYR A 1 187 ? 10.746 -14.912 -8.508 1.00 91.69 187 TYR A C 1
ATOM 1484 O O . TYR A 1 187 ? 10.330 -15.092 -9.654 1.00 91.69 187 TYR A O 1
ATOM 1492 N N . THR A 1 188 ? 11.094 -15.925 -7.716 1.00 89.44 188 THR A N 1
ATOM 1493 C CA . THR A 1 188 ? 10.974 -17.337 -8.109 1.00 89.44 188 THR A CA 1
ATOM 1494 C C . THR A 1 188 ? 9.538 -17.772 -8.429 1.00 89.44 188 THR A C 1
ATOM 1496 O O . THR A 1 188 ? 9.374 -18.678 -9.243 1.00 89.44 188 THR A O 1
ATOM 1499 N N . ASP A 1 189 ? 8.511 -17.087 -7.912 1.00 91.12 189 ASP A N 1
ATOM 1500 C CA . ASP A 1 189 ? 7.100 -17.337 -8.253 1.00 91.12 189 ASP A CA 1
ATOM 1501 C C . ASP A 1 189 ? 6.693 -16.679 -9.583 1.00 91.12 189 ASP A C 1
ATOM 1503 O O . ASP A 1 189 ? 5.783 -17.143 -10.278 1.00 91.12 189 ASP A O 1
ATOM 1507 N N . LEU A 1 190 ? 7.383 -15.602 -9.976 1.00 94.25 190 LEU A N 1
ATOM 1508 C CA . LEU A 1 190 ? 7.063 -14.840 -11.181 1.00 94.25 190 LEU A CA 1
ATOM 1509 C C . LEU A 1 190 ? 7.412 -15.603 -12.462 1.00 94.25 190 LEU A C 1
ATOM 1511 O O . LEU A 1 190 ? 6.650 -15.576 -13.427 1.00 94.25 190 LEU A O 1
ATOM 1515 N N . ILE A 1 191 ? 8.556 -16.288 -12.498 1.00 94.12 191 ILE A N 1
ATOM 1516 C CA . ILE A 1 191 ? 9.020 -16.974 -13.713 1.00 94.12 191 ILE A CA 1
ATOM 1517 C C . ILE A 1 191 ? 8.085 -18.121 -14.136 1.00 94.12 191 ILE A C 1
ATOM 1519 O O . ILE A 1 191 ? 7.712 -18.159 -15.314 1.00 94.12 191 ILE A O 1
ATOM 1523 N N . PRO A 1 192 ? 7.655 -19.033 -13.241 1.00 93.94 192 PRO A N 1
ATOM 1524 C CA . PRO A 1 192 ? 6.649 -20.039 -13.568 1.00 93.94 192 PRO A CA 1
ATOM 1525 C C . PRO A 1 192 ? 5.336 -19.415 -14.042 1.00 93.94 192 PRO A C 1
ATOM 1527 O O . PRO A 1 192 ? 4.781 -19.866 -15.042 1.00 93.94 192 PRO A O 1
ATOM 1530 N N . PHE A 1 193 ? 4.875 -18.342 -13.388 1.00 95.38 193 PHE A N 1
ATOM 1531 C CA . PHE A 1 193 ? 3.680 -17.616 -13.817 1.00 95.38 193 PHE A CA 1
ATOM 1532 C C . PHE A 1 193 ? 3.811 -17.096 -15.251 1.00 95.38 193 PHE A C 1
ATOM 1534 O O . PHE A 1 193 ? 2.931 -17.349 -16.070 1.00 95.38 193 PHE A O 1
ATOM 1541 N N . LEU A 1 194 ? 4.909 -16.410 -15.581 1.00 95.00 194 LEU A N 1
ATOM 1542 C CA . LEU A 1 194 ? 5.116 -15.857 -16.920 1.00 95.00 194 LEU A CA 1
ATOM 1543 C C . LEU A 1 194 ? 5.212 -16.955 -17.981 1.00 95.00 194 LEU A C 1
ATOM 1545 O O . LEU A 1 194 ? 4.618 -16.825 -19.047 1.00 95.00 194 LEU A O 1
ATOM 1549 N N . ARG A 1 195 ? 5.901 -18.064 -17.684 1.00 94.06 195 ARG A N 1
ATOM 1550 C CA . ARG A 1 195 ? 5.965 -19.225 -18.586 1.00 94.06 195 ARG A CA 1
ATOM 1551 C C . ARG A 1 195 ? 4.581 -19.816 -18.841 1.00 94.06 195 ARG A C 1
ATOM 1553 O O . ARG A 1 195 ? 4.229 -20.050 -19.995 1.00 94.06 195 ARG A O 1
ATOM 1560 N N . ASN A 1 196 ? 3.787 -19.997 -17.788 1.00 93.31 196 ASN A N 1
ATOM 1561 C CA . ASN A 1 196 ? 2.414 -20.484 -17.902 1.00 93.31 196 ASN A CA 1
ATOM 1562 C C . ASN A 1 196 ? 1.528 -19.500 -18.669 1.00 93.31 196 ASN A C 1
ATOM 1564 O O . ASN A 1 196 ? 0.737 -19.920 -19.504 1.00 93.31 196 ASN A O 1
ATOM 1568 N N . HIS A 1 197 ? 1.684 -18.197 -18.440 1.00 91.56 197 HIS A N 1
ATOM 1569 C CA . HIS A 1 197 ? 0.940 -17.162 -19.155 1.00 91.56 197 HIS A CA 1
ATOM 1570 C C . HIS A 1 197 ? 1.257 -17.166 -20.657 1.00 91.56 197 HIS A C 1
ATOM 1572 O O . HIS A 1 197 ? 0.330 -17.160 -21.464 1.00 91.56 197 HIS A O 1
ATOM 1578 N N . CYS A 1 198 ? 2.533 -17.292 -21.041 1.00 91.75 198 CYS A N 1
ATOM 1579 C CA . CYS A 1 198 ? 2.945 -17.455 -22.439 1.00 91.75 198 CYS A CA 1
ATOM 1580 C C . CYS A 1 198 ? 2.389 -18.743 -23.070 1.00 91.75 198 CYS A C 1
ATOM 1582 O O . CYS A 1 198 ? 1.925 -18.722 -24.211 1.00 91.75 198 CYS A O 1
ATOM 1584 N N . LEU A 1 199 ? 2.412 -19.859 -22.334 1.00 91.94 199 LEU A N 1
ATOM 1585 C CA . LEU A 1 199 ? 1.847 -21.129 -22.794 1.00 91.94 199 LEU A CA 1
ATOM 1586 C C . LEU A 1 199 ? 0.333 -21.014 -23.005 1.00 91.94 199 LEU A C 1
ATOM 1588 O O . LEU A 1 199 ? -0.164 -21.373 -24.067 1.00 91.94 199 LEU A O 1
ATOM 1592 N N . VAL A 1 200 ? -0.395 -20.467 -22.028 1.00 90.69 200 VAL A N 1
ATOM 1593 C CA . VAL A 1 200 ? -1.844 -20.248 -22.121 1.00 90.69 200 VAL A CA 1
ATOM 1594 C C . VAL A 1 200 ? -2.170 -19.325 -23.283 1.00 90.69 200 VAL A C 1
ATOM 1596 O O . VAL A 1 200 ? -3.100 -19.626 -24.018 1.00 90.69 200 VAL A O 1
ATOM 1599 N N . ALA A 1 201 ? -1.410 -18.249 -23.496 1.00 88.75 201 ALA A N 1
ATOM 1600 C CA . ALA A 1 201 ? -1.595 -17.380 -24.655 1.00 88.75 201 ALA A CA 1
ATOM 1601 C C . ALA A 1 201 ? -1.415 -18.149 -25.975 1.00 88.75 201 ALA A C 1
ATOM 1603 O O . ALA A 1 201 ? -2.248 -18.019 -26.862 1.00 88.75 201 ALA A O 1
ATOM 1604 N N . SER A 1 202 ? -0.406 -19.020 -26.062 1.00 88.94 202 SER A N 1
ATOM 1605 C CA . SER A 1 202 ? -0.145 -19.845 -27.254 1.00 88.94 202 SER A CA 1
ATOM 1606 C C . SER A 1 202 ? -1.225 -20.909 -27.505 1.00 88.94 202 SER A C 1
ATOM 1608 O O . SER A 1 202 ? -1.503 -21.247 -28.648 1.00 88.94 202 SER A O 1
ATOM 1610 N N . LEU A 1 203 ? -1.834 -21.452 -26.445 1.00 88.12 203 LEU A N 1
ATOM 1611 C CA . LEU A 1 203 ? -2.927 -22.433 -26.535 1.00 88.12 203 LEU A CA 1
ATOM 1612 C C . LEU A 1 203 ? -4.298 -21.775 -26.746 1.00 88.12 203 LEU A C 1
ATOM 1614 O O . LEU A 1 203 ? -5.194 -22.375 -27.334 1.00 88.12 203 LEU A O 1
ATOM 1618 N N . SER A 1 204 ? -4.463 -20.552 -26.239 1.00 81.44 204 SER A N 1
ATOM 1619 C CA . SER A 1 204 ? -5.683 -19.744 -26.364 1.00 81.44 204 SER A CA 1
ATOM 1620 C C . SER A 1 204 ? -5.707 -18.924 -27.648 1.00 81.44 204 SER A C 1
ATOM 1622 O O . SER A 1 204 ? -6.750 -18.343 -27.959 1.00 81.44 204 SER A O 1
ATOM 1624 N N . ASP A 1 205 ? -4.606 -18.927 -28.409 1.00 69.75 205 ASP A N 1
ATOM 1625 C CA . ASP A 1 205 ? -4.5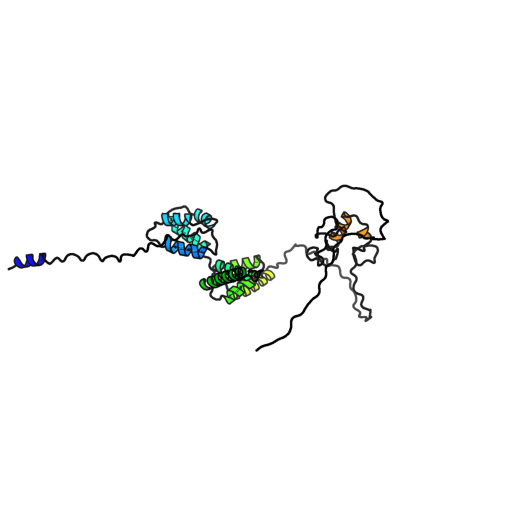60 -18.625 -29.841 1.00 69.75 205 ASP A CA 1
ATOM 1626 C C . ASP A 1 205 ? -5.371 -19.691 -30.598 1.00 69.75 205 ASP A C 1
ATOM 1628 O O . ASP A 1 205 ? -4.903 -20.476 -31.419 1.00 69.75 205 ASP A O 1
ATOM 1632 N N . THR A 1 206 ? -6.662 -19.728 -30.289 1.00 61.66 206 THR A N 1
ATOM 1633 C CA . THR A 1 206 ? -7.654 -20.289 -31.178 1.00 61.66 206 THR A CA 1
ATOM 1634 C C . THR A 1 206 ? -7.608 -19.421 -32.431 1.00 61.66 206 THR A C 1
ATOM 1636 O O . THR A 1 206 ? -7.737 -18.196 -32.322 1.00 61.66 206 THR A O 1
ATOM 1639 N N . PRO A 1 207 ? -7.410 -19.997 -33.628 1.00 54.88 207 PRO A N 1
ATOM 1640 C CA . PRO A 1 207 ? -7.676 -19.281 -34.860 1.00 54.88 207 PRO A CA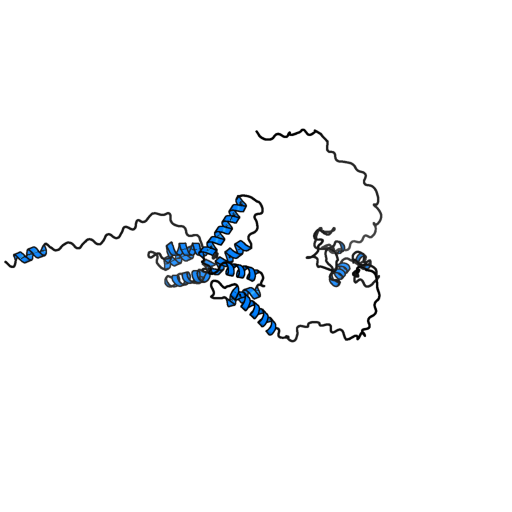 1
ATOM 1641 C C . PRO A 1 207 ? -9.180 -19.015 -34.891 1.00 54.88 207 PRO A C 1
ATOM 1643 O O . PRO A 1 207 ? -9.966 -19.792 -35.428 1.00 54.88 207 PRO A O 1
ATOM 1646 N N . ALA A 1 208 ? -9.601 -17.937 -34.235 1.00 50.62 208 ALA A N 1
ATOM 1647 C CA . ALA A 1 208 ? -10.957 -17.461 -34.310 1.00 50.62 208 ALA A CA 1
ATOM 1648 C C . ALA A 1 208 ? -11.222 -17.154 -35.784 1.00 50.62 208 ALA A C 1
ATOM 1650 O O . ALA A 1 208 ? -10.607 -16.265 -36.381 1.00 50.62 208 ALA A O 1
ATOM 1651 N N . GLN A 1 209 ? -12.134 -17.926 -36.373 1.00 55.19 209 GLN A N 1
ATOM 1652 C CA . GLN A 1 209 ? -12.835 -17.550 -37.586 1.00 55.19 209 GLN A CA 1
ATOM 1653 C C . GLN A 1 209 ? -13.228 -16.069 -37.487 1.00 55.19 209 GLN A C 1
ATOM 1655 O O . GLN A 1 209 ? -13.944 -15.663 -36.575 1.00 55.19 209 GLN A O 1
ATOM 1660 N N . GLY A 1 210 ? -12.746 -15.267 -38.436 1.00 52.47 210 GLY A N 1
ATOM 1661 C CA . GLY A 1 210 ? -13.320 -13.957 -38.723 1.00 52.47 210 GLY A CA 1
ATOM 1662 C C . GLY A 1 210 ? -12.838 -12.781 -37.871 1.00 52.47 210 GLY A C 1
ATOM 1663 O O . GLY A 1 210 ? -13.647 -11.973 -37.428 1.00 52.47 210 GLY A O 1
ATOM 1664 N N . LYS A 1 211 ? -11.527 -12.564 -37.762 1.00 44.41 211 LYS A N 1
ATOM 1665 C CA . LYS A 1 211 ? -11.022 -11.207 -38.020 1.00 44.41 211 LYS A CA 1
ATOM 1666 C C . LYS A 1 211 ? -10.257 -11.273 -39.324 1.00 44.41 211 LYS A C 1
ATOM 1668 O O . LYS A 1 211 ? -9.263 -11.981 -39.419 1.00 44.41 211 LYS A O 1
ATOM 1673 N N . SER A 1 212 ? -10.787 -10.600 -40.338 1.00 45.47 212 SER A N 1
ATOM 1674 C CA . SER A 1 212 ? -10.174 -10.434 -41.649 1.00 45.47 212 SER A CA 1
ATOM 1675 C C . SER A 1 212 ? -8.753 -9.899 -41.486 1.00 45.47 212 SER A C 1
ATOM 1677 O O . SER A 1 212 ? -8.525 -8.693 -41.403 1.00 45.47 212 SER A O 1
ATOM 1679 N N . VAL A 1 213 ? -7.787 -10.809 -41.437 1.00 45.69 213 VAL A N 1
ATOM 1680 C CA . VAL A 1 213 ? -6.447 -10.513 -41.904 1.00 45.69 213 VAL A CA 1
ATOM 1681 C C . VAL A 1 213 ? -6.609 -10.441 -43.414 1.00 45.69 213 VAL A C 1
ATOM 1683 O O . VAL A 1 213 ? -6.844 -11.462 -44.058 1.00 45.69 213 VAL A O 1
ATOM 1686 N N . GLU A 1 214 ? -6.553 -9.239 -43.984 1.00 47.16 214 GLU A N 1
ATOM 1687 C CA . GLU A 1 214 ? -6.323 -9.063 -45.418 1.00 47.16 214 GLU A CA 1
ATOM 1688 C C . GLU A 1 214 ? -4.928 -9.611 -45.747 1.00 47.16 214 GLU A C 1
ATOM 1690 O O . GLU A 1 214 ? -3.952 -8.883 -45.935 1.00 47.16 214 GLU A O 1
ATOM 1695 N N . GLN A 1 215 ? -4.818 -10.936 -45.799 1.00 42.34 215 GLN A N 1
ATOM 1696 C CA . GLN A 1 215 ? -3.764 -11.601 -46.530 1.00 42.34 215 GLN A CA 1
ATOM 1697 C C . GLN A 1 215 ? -4.094 -11.390 -48.002 1.00 42.34 215 GLN A C 1
ATOM 1699 O O . GLN A 1 215 ? -4.895 -12.109 -48.596 1.00 42.34 215 GLN A O 1
ATOM 1704 N N . ASN A 1 216 ? -3.493 -10.355 -48.583 1.00 37.41 216 ASN A N 1
ATOM 1705 C CA . ASN A 1 216 ? -3.365 -10.236 -50.024 1.00 37.41 216 ASN A CA 1
ATOM 1706 C C . ASN A 1 216 ? -2.548 -11.439 -50.515 1.00 37.41 216 ASN A C 1
ATOM 1708 O O . ASN A 1 216 ? -1.323 -11.389 -50.599 1.00 37.41 216 ASN A O 1
ATOM 1712 N N . LEU A 1 217 ? -3.243 -12.537 -50.804 1.00 41.44 217 LEU A N 1
ATOM 1713 C CA . LEU A 1 217 ? -2.751 -13.628 -51.626 1.00 41.44 217 LEU A CA 1
ATOM 1714 C C . LEU A 1 217 ? -2.564 -13.075 -53.042 1.00 41.44 217 LEU A C 1
ATOM 1716 O O . LEU A 1 217 ? -3.467 -13.132 -53.876 1.00 41.44 217 LEU A O 1
ATOM 1720 N N . THR A 1 218 ? -1.395 -12.503 -53.324 1.00 40.69 218 THR A N 1
ATOM 1721 C CA . THR A 1 218 ? -0.990 -12.241 -54.702 1.00 40.69 218 THR A CA 1
ATOM 1722 C C . THR A 1 218 ? -0.509 -13.546 -55.323 1.00 40.69 218 THR A C 1
ATOM 1724 O O . THR A 1 218 ? 0.554 -14.081 -55.028 1.00 40.69 218 THR A O 1
ATOM 1727 N N . TYR A 1 219 ? -1.396 -14.056 -56.168 1.00 38.16 219 TYR A N 1
ATOM 1728 C CA . TYR A 1 219 ? -1.237 -15.087 -57.180 1.00 38.16 219 TYR A CA 1
ATOM 1729 C C . TYR A 1 219 ? 0.210 -15.329 -57.646 1.00 38.16 219 TYR A C 1
ATOM 1731 O O . TYR A 1 219 ? 0.927 -14.407 -58.042 1.00 38.16 219 TYR A O 1
ATOM 1739 N N . ASN A 1 220 ? 0.587 -16.608 -57.667 1.00 44.91 220 ASN A N 1
ATOM 1740 C CA . ASN A 1 220 ? 1.809 -17.141 -58.256 1.00 44.91 220 ASN A CA 1
ATOM 1741 C C . ASN A 1 220 ? 2.132 -16.497 -59.615 1.00 44.91 220 ASN A C 1
ATOM 1743 O O . ASN A 1 220 ? 1.429 -16.718 -60.602 1.00 44.91 220 ASN A O 1
ATOM 1747 N N . ARG A 1 221 ? 3.269 -15.799 -59.698 1.00 38.19 221 ARG A N 1
ATOM 1748 C CA . ARG A 1 221 ? 4.014 -15.664 -60.952 1.00 38.19 221 ARG A CA 1
ATOM 1749 C C . ARG A 1 221 ? 5.322 -16.423 -60.791 1.00 38.19 221 ARG A C 1
ATOM 1751 O O . ARG A 1 221 ? 6.232 -15.981 -60.098 1.00 38.19 221 ARG A O 1
ATOM 1758 N N . LEU A 1 222 ? 5.364 -17.601 -61.405 1.00 46.62 222 LEU A N 1
ATOM 1759 C CA . LEU A 1 222 ? 6.569 -18.398 -61.597 1.00 46.62 222 LEU A CA 1
ATOM 1760 C C . LEU A 1 222 ? 7.653 -17.510 -62.224 1.00 46.62 222 LEU A C 1
ATOM 1762 O O . LEU A 1 222 ? 7.438 -16.945 -63.296 1.00 46.62 222 LEU A O 1
ATOM 1766 N N . VAL A 1 223 ? 8.812 -17.402 -61.576 1.00 39.81 223 VAL A N 1
ATOM 1767 C CA . VAL A 1 223 ? 10.027 -16.881 -62.211 1.00 39.81 223 VAL A CA 1
ATOM 1768 C C . VAL A 1 223 ? 11.068 -17.999 -62.174 1.00 39.81 223 VAL A C 1
ATOM 1770 O O . VAL A 1 223 ? 11.390 -18.476 -61.081 1.00 39.81 223 VAL A O 1
ATOM 1773 N N . PRO A 1 224 ? 11.590 -18.460 -63.326 1.00 42.53 224 PRO A N 1
ATOM 1774 C CA . PRO A 1 224 ? 12.660 -19.441 -63.347 1.00 42.53 224 PRO A CA 1
ATOM 1775 C C . PRO A 1 224 ? 13.933 -18.837 -62.757 1.00 42.53 224 PRO A C 1
ATOM 1777 O O . PRO A 1 224 ? 14.322 -17.708 -63.055 1.00 42.53 224 PRO A O 1
ATOM 1780 N N . ARG A 1 225 ? 14.596 -19.626 -61.919 1.00 45.84 225 ARG A N 1
ATOM 1781 C CA . ARG A 1 225 ? 15.904 -19.333 -61.349 1.00 45.84 225 ARG A CA 1
ATOM 1782 C C . ARG A 1 225 ? 16.978 -19.597 -62.405 1.00 45.84 225 ARG A C 1
ATOM 1784 O O . ARG A 1 225 ? 17.227 -20.749 -62.737 1.00 45.84 225 ARG A O 1
ATOM 1791 N N . SER A 1 226 ? 17.691 -18.564 -62.841 1.00 41.00 226 SER A N 1
ATOM 1792 C CA . SER A 1 226 ? 19.020 -18.722 -63.442 1.00 41.00 226 SER A CA 1
ATOM 1793 C C . SER A 1 226 ? 19.934 -17.579 -63.013 1.00 41.00 226 SER A C 1
ATOM 1795 O O . SER A 1 226 ? 19.615 -16.404 -63.170 1.00 41.00 226 SER A O 1
ATOM 1797 N N . LYS A 1 227 ? 21.062 -17.968 -62.413 1.00 47.81 227 LYS A N 1
ATOM 1798 C CA . LYS A 1 227 ? 22.153 -17.106 -61.960 1.00 47.81 227 LYS A CA 1
ATOM 1799 C C . LYS A 1 227 ? 22.830 -16.455 -63.170 1.00 47.81 227 LYS A C 1
ATOM 1801 O O . LYS A 1 227 ? 23.221 -17.169 -64.085 1.00 47.81 227 LYS A O 1
ATOM 1806 N N . ALA A 1 228 ? 23.054 -15.148 -63.114 1.00 35.97 228 ALA A N 1
ATOM 1807 C CA . ALA A 1 228 ? 24.075 -14.477 -63.909 1.00 35.97 228 ALA A CA 1
ATOM 1808 C C . ALA A 1 228 ? 24.710 -13.362 -63.066 1.00 35.97 228 ALA A C 1
ATOM 1810 O O . ALA A 1 228 ? 24.013 -12.561 -62.446 1.00 35.97 228 ALA A O 1
ATOM 1811 N N . LEU A 1 229 ? 26.040 -13.381 -63.007 1.00 45.84 229 LEU A N 1
ATOM 1812 C CA . LEU A 1 229 ? 26.903 -12.397 -62.362 1.00 45.84 229 LEU A CA 1
ATOM 1813 C C . LEU A 1 229 ? 27.041 -11.185 -63.283 1.00 45.84 229 LEU A C 1
ATOM 1815 O O . LEU A 1 229 ? 27.596 -11.343 -64.366 1.00 45.84 229 LEU A O 1
ATOM 1819 N N . ILE A 1 230 ? 26.606 -9.996 -62.858 1.00 33.66 230 ILE A N 1
ATOM 1820 C CA . ILE A 1 230 ? 27.050 -8.733 -63.463 1.00 33.66 230 ILE A CA 1
ATOM 1821 C C . ILE A 1 230 ? 27.258 -7.686 -62.363 1.00 33.66 230 ILE A C 1
ATOM 1823 O O . ILE A 1 230 ? 26.382 -7.420 -61.545 1.00 33.66 230 ILE A O 1
ATOM 1827 N N . SER A 1 231 ? 28.467 -7.133 -62.373 1.00 47.06 231 SER A N 1
ATOM 1828 C CA . SER A 1 231 ? 28.966 -6.006 -61.590 1.00 47.06 231 SER A CA 1
ATOM 1829 C C . SER A 1 231 ? 28.250 -4.707 -61.960 1.00 47.06 231 SER A C 1
ATOM 1831 O O . SER A 1 231 ? 28.263 -4.330 -63.130 1.00 47.06 231 SER A O 1
ATOM 1833 N N . THR A 1 232 ? 27.731 -3.967 -60.976 1.00 31.58 232 THR A N 1
ATOM 1834 C CA . THR A 1 232 ? 27.401 -2.543 -61.141 1.00 31.58 232 THR A CA 1
ATOM 1835 C C . THR A 1 232 ? 27.674 -1.758 -59.862 1.00 31.58 232 THR A C 1
ATOM 1837 O O . THR A 1 232 ? 27.341 -2.202 -58.766 1.00 31.58 232 THR A O 1
ATOM 1840 N N . GLN A 1 233 ? 28.280 -0.588 -60.061 1.00 36.25 233 GLN A N 1
ATOM 1841 C CA . GLN A 1 233 ? 28.642 0.444 -59.091 1.00 36.25 233 GLN A CA 1
ATOM 1842 C C . GLN A 1 233 ? 27.537 0.771 -58.077 1.00 36.25 233 GLN A C 1
ATOM 1844 O O . GLN A 1 233 ? 26.346 0.748 -58.393 1.00 36.25 233 GLN A O 1
ATOM 1849 N N . GLU A 1 234 ? 27.962 1.149 -56.871 1.00 35.75 234 GLU A N 1
ATOM 1850 C CA . GLU A 1 234 ? 27.098 1.642 -55.802 1.00 35.75 234 GLU A CA 1
ATOM 1851 C C . GLU A 1 234 ? 26.307 2.882 -56.243 1.00 35.75 234 GLU A C 1
ATOM 1853 O O . GLU A 1 234 ? 26.826 3.996 -56.311 1.00 35.75 234 GLU A O 1
ATOM 1858 N N . VAL A 1 235 ? 25.010 2.702 -56.484 1.00 37.25 235 VAL A N 1
ATOM 1859 C CA . VAL A 1 235 ? 24.046 3.801 -56.521 1.00 37.25 235 VAL A CA 1
ATOM 1860 C C . VAL A 1 235 ? 23.219 3.715 -55.245 1.00 37.25 235 VAL A C 1
ATOM 1862 O O . VAL A 1 235 ? 22.437 2.783 -55.057 1.00 37.25 235 VAL A O 1
ATOM 1865 N N . LYS A 1 236 ? 23.391 4.697 -54.351 1.00 34.12 236 LYS A N 1
ATOM 1866 C CA . LYS A 1 236 ? 22.537 4.876 -53.165 1.00 34.12 236 LYS A CA 1
ATOM 1867 C C . LYS A 1 236 ? 21.062 4.870 -53.602 1.00 34.12 236 LYS A C 1
ATOM 1869 O O . LYS A 1 236 ? 20.707 5.655 -54.486 1.00 34.12 236 LYS A O 1
ATOM 1874 N N . PRO A 1 237 ? 20.185 4.043 -53.003 1.00 33.34 237 PRO A N 1
ATOM 1875 C CA . PRO A 1 237 ? 18.797 3.960 -53.434 1.00 33.34 237 PRO A CA 1
ATOM 1876 C C . PRO A 1 237 ? 18.080 5.277 -53.122 1.00 33.34 237 PRO A C 1
ATOM 1878 O O . PRO A 1 237 ? 17.862 5.644 -51.968 1.00 33.34 237 PRO A O 1
ATOM 1881 N N . SER A 1 238 ? 17.721 6.011 -54.175 1.00 41.06 238 SER A N 1
ATOM 1882 C CA . SER A 1 238 ? 16.855 7.182 -54.078 1.00 41.06 238 SER A CA 1
ATOM 1883 C C . SER A 1 238 ? 15.403 6.716 -53.949 1.00 41.06 238 SER A C 1
ATOM 1885 O O . SER A 1 238 ? 14.852 6.054 -54.825 1.00 41.06 238 SER A O 1
ATOM 1887 N N . ILE A 1 239 ? 14.784 7.024 -52.809 1.00 47.50 239 ILE A N 1
ATOM 1888 C CA . ILE A 1 239 ? 13.403 6.641 -52.494 1.00 47.50 239 ILE A CA 1
ATOM 1889 C C . ILE A 1 239 ? 12.452 7.525 -53.329 1.00 47.50 239 ILE A C 1
ATOM 1891 O O . ILE A 1 239 ? 12.514 8.751 -53.213 1.00 47.50 239 ILE A O 1
ATOM 1895 N N . PRO A 1 240 ? 11.568 6.966 -54.175 1.00 47.66 240 PRO A N 1
ATOM 1896 C CA . PRO A 1 240 ? 10.728 7.763 -55.066 1.00 47.66 240 PRO A CA 1
ATOM 1897 C C . PRO A 1 240 ? 9.587 8.486 -54.321 1.00 47.66 240 PRO A C 1
ATOM 1899 O O . PRO A 1 240 ? 8.947 7.938 -53.416 1.00 47.66 240 PRO A O 1
ATOM 1902 N N . CYS A 1 241 ? 9.272 9.715 -54.759 1.00 54.31 241 CYS A N 1
ATOM 1903 C CA . CYS A 1 241 ? 8.192 10.576 -54.237 1.00 54.31 241 CYS A CA 1
ATOM 1904 C C . CYS A 1 241 ? 6.821 9.886 -54.145 1.00 54.31 241 CYS A C 1
ATOM 1906 O O . CYS A 1 241 ? 6.023 10.224 -53.278 1.00 54.31 241 CYS A O 1
ATOM 1908 N N . GLY A 1 242 ? 6.550 8.846 -54.943 1.00 54.97 242 GLY A N 1
ATOM 1909 C CA . GLY A 1 242 ? 5.223 8.210 -55.023 1.00 54.97 242 GLY A CA 1
ATOM 1910 C C . GLY A 1 242 ? 4.214 9.022 -55.844 1.00 54.97 242 GLY A C 1
ATOM 1911 O O . GLY A 1 242 ? 3.015 8.780 -55.775 1.00 54.97 242 GLY A O 1
ATOM 1912 N N . CYS A 1 243 ? 4.714 9.982 -56.619 1.00 51.03 243 CYS A N 1
ATOM 1913 C CA . CYS A 1 243 ? 3.968 10.970 -57.382 1.00 51.03 243 CYS A CA 1
ATOM 1914 C C . CYS A 1 243 ? 3.938 10.497 -58.847 1.00 51.03 243 CYS A C 1
ATOM 1916 O O . CYS A 1 243 ? 4.992 10.331 -59.455 1.00 51.03 243 CYS A O 1
ATOM 1918 N N . ALA A 1 244 ? 2.753 10.206 -59.399 1.00 51.28 244 ALA A N 1
ATOM 1919 C CA . ALA A 1 244 ? 2.607 9.397 -60.617 1.00 51.28 244 ALA A CA 1
ATOM 1920 C C . ALA A 1 244 ? 3.026 10.067 -61.945 1.00 51.28 244 ALA A C 1
ATOM 1922 O O . ALA A 1 244 ? 2.918 9.403 -62.969 1.00 51.28 244 ALA A O 1
ATOM 1923 N N . LYS A 1 245 ? 3.484 11.332 -61.963 1.00 46.34 245 LYS A N 1
ATOM 1924 C CA . LYS A 1 245 ? 4.138 12.021 -63.104 1.00 46.34 245 LYS A CA 1
ATOM 1925 C C . LYS A 1 245 ? 4.539 13.460 -62.713 1.00 46.34 245 LYS A C 1
ATOM 1927 O O . LYS A 1 245 ? 3.785 14.085 -61.967 1.00 46.34 245 LYS A O 1
ATOM 1932 N N . PRO A 1 246 ? 5.644 14.026 -63.243 1.00 47.44 246 PRO A N 1
ATOM 1933 C CA . PRO A 1 246 ? 6.725 13.377 -63.991 1.00 47.44 246 PRO A CA 1
ATOM 1934 C C . PRO A 1 246 ? 7.748 12.681 -63.059 1.00 47.44 246 PRO A C 1
ATOM 1936 O O . PRO A 1 246 ? 7.919 13.102 -61.909 1.00 47.44 246 PRO A O 1
ATOM 1939 N N . PRO A 1 247 ? 8.427 11.616 -63.526 1.00 48.47 247 PRO A N 1
ATOM 1940 C CA . PRO A 1 247 ? 9.476 10.933 -62.765 1.00 48.47 247 PRO A CA 1
ATOM 1941 C C . PRO A 1 247 ? 10.744 11.800 -62.654 1.00 48.47 247 PRO A C 1
ATOM 1943 O O . PRO A 1 247 ? 11.081 12.516 -63.591 1.00 48.47 247 PRO A O 1
ATOM 1946 N N . GLY A 1 248 ? 11.445 11.736 -61.512 1.00 47.97 248 GLY A N 1
ATOM 1947 C CA . GLY A 1 248 ? 12.761 12.382 -61.340 1.00 47.97 248 GLY A CA 1
ATOM 1948 C C . GLY A 1 248 ? 13.022 13.108 -60.014 1.00 47.97 248 GLY A C 1
ATOM 1949 O O . GLY A 1 248 ? 14.054 13.754 -59.885 1.00 47.97 248 GLY A O 1
ATOM 1950 N N . HIS A 1 249 ? 12.130 13.035 -59.020 1.00 56.56 249 HIS A N 1
ATOM 1951 C CA . HIS A 1 249 ? 12.326 13.718 -57.734 1.00 56.56 249 HIS A CA 1
ATOM 1952 C C . HIS A 1 249 ? 12.240 12.754 -56.541 1.00 56.56 249 HIS A C 1
ATOM 1954 O O . HIS A 1 249 ? 11.287 11.986 -56.385 1.00 56.56 249 HIS A O 1
ATOM 1960 N N . SER A 1 250 ? 13.269 12.808 -55.693 1.00 55.94 250 SER A N 1
ATOM 1961 C CA . SER A 1 250 ? 13.465 11.951 -54.514 1.00 55.94 250 SER A CA 1
ATOM 1962 C C . SER A 1 250 ? 12.852 12.521 -53.229 1.00 55.94 250 SER A C 1
ATOM 1964 O O . SER A 1 250 ? 12.682 11.802 -52.250 1.00 55.94 250 SER A O 1
ATOM 1966 N N . LYS A 1 251 ? 12.480 13.808 -53.216 1.00 62.28 251 LYS A N 1
ATOM 1967 C CA . LYS A 1 251 ? 11.832 14.481 -52.080 1.00 62.28 251 LYS A CA 1
ATOM 1968 C C . LYS A 1 251 ? 10.486 15.048 -52.519 1.00 62.28 251 LYS A C 1
ATOM 1970 O O . LYS A 1 251 ? 10.377 15.618 -53.600 1.00 62.28 251 LYS A O 1
ATOM 1975 N N . ILE A 1 252 ? 9.458 14.948 -51.677 1.00 68.62 252 ILE A N 1
ATOM 1976 C CA . ILE A 1 252 ? 8.145 15.526 -52.011 1.00 68.62 252 ILE A CA 1
ATOM 1977 C C . ILE A 1 252 ? 8.180 17.060 -52.081 1.00 68.62 252 ILE A C 1
ATOM 1979 O O . ILE A 1 252 ? 7.431 17.663 -52.840 1.00 68.62 252 ILE A O 1
ATOM 1983 N N . VAL A 1 253 ? 9.118 17.695 -51.372 1.00 64.00 253 VAL A N 1
ATOM 1984 C CA . VAL A 1 253 ? 9.352 19.148 -51.433 1.00 64.00 253 VAL A CA 1
ATOM 1985 C C . VAL A 1 253 ? 9.766 19.600 -52.840 1.00 64.00 253 VAL A C 1
ATOM 1987 O O . VAL A 1 253 ? 9.447 20.712 -53.251 1.00 64.00 253 VAL A O 1
ATOM 1990 N N . THR A 1 254 ? 10.435 18.734 -53.606 1.00 65.62 254 THR A N 1
ATOM 1991 C CA . THR A 1 254 ? 10.826 19.004 -54.997 1.00 65.62 254 THR A CA 1
ATOM 1992 C C . THR A 1 254 ? 9.814 18.466 -56.011 1.00 65.62 254 THR A C 1
ATOM 1994 O O . THR A 1 254 ? 10.050 18.541 -57.215 1.00 65.62 254 THR A O 1
ATOM 1997 N N . CYS A 1 255 ? 8.661 17.964 -55.552 1.00 71.88 255 CYS A N 1
ATOM 1998 C CA . CYS A 1 255 ? 7.588 17.509 -56.422 1.00 71.88 255 CYS A CA 1
ATOM 1999 C C . CYS A 1 255 ? 6.834 18.704 -57.031 1.00 71.88 255 CYS A C 1
ATOM 2001 O O . CYS A 1 255 ? 6.203 19.473 -56.296 1.00 71.88 255 CYS A O 1
ATOM 2003 N N . PRO A 1 256 ? 6.811 18.848 -58.369 1.00 67.50 256 PRO A N 1
ATOM 2004 C CA . PRO A 1 256 ? 6.089 19.937 -59.022 1.00 67.50 256 PRO A CA 1
ATOM 2005 C C . PRO A 1 256 ? 4.570 19.840 -58.817 1.00 67.50 256 PRO A C 1
ATOM 2007 O O . PRO A 1 256 ? 3.903 20.870 -58.753 1.00 67.50 256 PRO A O 1
ATOM 2010 N N . VAL A 1 257 ? 4.029 18.625 -58.653 1.00 71.38 257 VAL A N 1
ATOM 2011 C CA . VAL A 1 257 ? 2.601 18.397 -58.365 1.00 71.38 257 VAL A CA 1
ATOM 2012 C C . VAL A 1 257 ? 2.252 18.868 -56.953 1.00 71.38 257 VAL A C 1
ATOM 2014 O O . VAL A 1 257 ? 1.281 19.591 -56.775 1.00 71.38 257 VAL A O 1
ATOM 2017 N N . PHE A 1 258 ? 3.078 18.537 -55.956 1.00 75.50 258 PHE A N 1
ATOM 2018 C CA . PHE A 1 258 ? 2.861 18.958 -54.568 1.00 75.50 258 PHE A CA 1
ATOM 2019 C C . PHE A 1 258 ? 2.984 20.480 -54.397 1.00 75.50 258 PHE A C 1
ATOM 2021 O O . PHE A 1 258 ? 2.175 21.104 -53.710 1.00 75.50 258 PHE A O 1
ATOM 2028 N N . ARG A 1 259 ? 3.964 21.103 -55.067 1.00 76.75 259 ARG A N 1
ATOM 2029 C CA . ARG A 1 259 ? 4.176 22.556 -55.002 1.00 76.75 259 ARG A CA 1
ATOM 2030 C C . ARG A 1 259 ? 3.027 23.341 -55.640 1.00 76.75 259 ARG A C 1
ATOM 2032 O O . ARG A 1 259 ? 2.664 24.389 -55.116 1.00 76.75 259 ARG A O 1
ATOM 2039 N N . LYS A 1 260 ? 2.437 22.832 -56.728 1.00 73.69 260 LYS A N 1
ATOM 2040 C CA . LYS A 1 260 ? 1.298 23.465 -57.420 1.00 73.69 260 LYS A CA 1
ATOM 2041 C C . LYS A 1 260 ? -0.074 23.116 -56.825 1.00 73.69 260 LYS A C 1
ATOM 2043 O O . LYS A 1 260 ? -1.037 23.807 -57.126 1.00 73.69 260 LYS A O 1
ATOM 2048 N N . ALA A 1 261 ? -0.172 22.070 -56.006 1.00 77.31 261 ALA A N 1
ATOM 2049 C CA . ALA A 1 261 ? -1.416 21.676 -55.350 1.00 77.31 261 ALA A CA 1
ATOM 2050 C C . ALA A 1 261 ? -1.872 22.707 -54.303 1.00 77.31 261 ALA A C 1
ATOM 2052 O O . ALA A 1 261 ? -1.045 23.362 -53.666 1.00 77.31 261 ALA A O 1
ATOM 2053 N N . ASP A 1 262 ? -3.182 22.814 -54.091 1.00 78.69 262 ASP A N 1
ATOM 2054 C CA . ASP A 1 262 ? -3.763 23.603 -53.009 1.00 78.69 262 ASP A CA 1
ATOM 2055 C C . ASP A 1 262 ? -3.567 22.909 -51.647 1.00 78.69 262 ASP A C 1
ATOM 2057 O O . ASP A 1 262 ? -3.263 21.715 -51.560 1.00 78.69 262 ASP A O 1
ATOM 2061 N N . VAL A 1 263 ? -3.750 23.654 -50.554 1.00 81.31 263 VAL A N 1
ATOM 2062 C CA . VAL A 1 263 ? -3.508 23.160 -49.186 1.00 81.31 263 VAL A CA 1
ATOM 2063 C C . VAL A 1 263 ? -4.316 21.894 -48.881 1.00 81.31 263 VAL A C 1
ATOM 2065 O O . VAL A 1 263 ? -3.791 20.975 -48.250 1.00 81.31 263 VAL A O 1
ATOM 2068 N N . LYS A 1 264 ? -5.571 21.795 -49.348 1.00 79.75 264 LYS A N 1
ATOM 2069 C CA . LYS A 1 264 ? -6.399 20.601 -49.104 1.00 79.75 264 LYS A CA 1
ATOM 2070 C C . LYS A 1 264 ? -5.804 19.381 -49.802 1.00 79.75 264 LYS A C 1
ATOM 2072 O O . LYS A 1 264 ? -5.615 18.355 -49.151 1.00 79.75 264 LYS A O 1
ATOM 2077 N N . THR A 1 265 ? -5.418 19.515 -51.070 1.00 77.44 265 THR A N 1
ATOM 2078 C CA . THR A 1 265 ? -4.779 18.428 -51.822 1.00 77.44 265 THR A CA 1
ATOM 2079 C C . THR A 1 265 ? -3.425 18.040 -51.225 1.00 77.44 265 THR A C 1
ATOM 2081 O O . THR A 1 265 ? -3.138 16.850 -51.108 1.00 77.44 265 THR A O 1
ATOM 2084 N N . ARG A 1 266 ? -2.611 18.997 -50.754 1.00 83.12 266 ARG A N 1
ATOM 2085 C CA . ARG A 1 266 ? -1.331 18.698 -50.078 1.00 83.12 266 ARG A CA 1
ATOM 2086 C C . ARG A 1 266 ? -1.521 17.870 -48.806 1.00 83.12 266 ARG A C 1
ATOM 2088 O O . ARG A 1 266 ? -0.796 16.896 -48.607 1.00 83.12 266 ARG A O 1
ATOM 2095 N N . VAL A 1 267 ? -2.514 18.208 -47.980 1.00 82.44 267 VAL A N 1
ATOM 2096 C CA . VAL A 1 267 ? -2.860 17.433 -46.775 1.00 82.44 267 VAL A CA 1
ATOM 2097 C C . VAL A 1 267 ? -3.298 16.015 -47.148 1.00 82.44 267 VAL A C 1
ATOM 2099 O O . VAL A 1 267 ? -2.798 15.050 -46.570 1.00 82.44 267 VAL A O 1
ATOM 2102 N N . SER A 1 268 ? -4.155 15.867 -48.162 1.00 80.06 268 SER A N 1
ATOM 2103 C CA . SER A 1 268 ? -4.571 14.549 -48.654 1.00 80.06 268 SER A CA 1
ATOM 2104 C C . SER A 1 268 ? -3.398 13.729 -49.201 1.00 80.06 268 SER A C 1
ATOM 2106 O O . SER A 1 268 ? -3.351 12.522 -48.983 1.00 80.06 268 SER A O 1
ATOM 2108 N N . MET A 1 269 ? -2.418 14.353 -49.862 1.00 77.44 269 MET A N 1
ATOM 2109 C CA . MET A 1 269 ? -1.208 13.669 -50.338 1.00 77.44 269 MET A CA 1
ATOM 2110 C C . MET A 1 269 ? -0.319 13.191 -49.182 1.00 77.44 269 MET A C 1
ATOM 2112 O O . MET A 1 269 ? 0.166 12.061 -49.220 1.00 77.44 269 MET A O 1
ATOM 2116 N N . VAL A 1 270 ? -0.135 14.010 -48.141 1.00 81.56 270 VAL A N 1
ATOM 2117 C CA . VAL A 1 270 ? 0.640 13.651 -46.937 1.00 81.56 270 VAL A CA 1
ATOM 2118 C C . VAL A 1 270 ? -0.011 12.502 -46.176 1.00 81.56 270 VAL A C 1
ATOM 2120 O O . VAL A 1 270 ? 0.676 11.549 -45.811 1.00 81.56 270 VAL A O 1
ATOM 2123 N N . GLN A 1 271 ? -1.335 12.535 -46.018 1.00 82.00 271 GLN A N 1
ATOM 2124 C CA . GLN A 1 271 ? -2.099 11.448 -45.403 1.00 82.00 271 GLN A CA 1
ATOM 2125 C C . GLN A 1 271 ? -2.041 10.164 -46.240 1.00 82.00 271 GLN A C 1
ATOM 2127 O O . GLN A 1 271 ? -1.705 9.100 -45.721 1.00 82.00 271 GLN A O 1
ATOM 2132 N N . LYS A 1 272 ? -2.301 10.261 -47.551 1.00 78.38 272 LYS A N 1
ATOM 2133 C CA . LYS A 1 272 ? -2.312 9.112 -48.469 1.00 78.38 272 LYS A CA 1
ATOM 2134 C C . LYS A 1 272 ? -0.953 8.421 -48.556 1.00 78.38 272 LYS A C 1
ATOM 2136 O O . LYS A 1 272 ? -0.891 7.198 -48.639 1.00 78.38 272 LYS A O 1
ATOM 2141 N N . HIS A 1 273 ? 0.132 9.190 -48.541 1.00 75.50 273 HIS A N 1
ATOM 2142 C CA . HIS A 1 273 ? 1.493 8.664 -48.646 1.00 75.50 273 HIS A CA 1
ATOM 2143 C C . HIS A 1 273 ? 2.201 8.499 -47.297 1.00 75.50 273 HIS A C 1
ATOM 2145 O O . HIS A 1 273 ? 3.396 8.205 -47.295 1.00 75.50 273 HIS A O 1
ATOM 2151 N N . LYS A 1 274 ? 1.469 8.650 -46.180 1.00 77.50 274 LYS A N 1
ATOM 2152 C CA . LYS A 1 274 ? 1.951 8.482 -44.799 1.00 77.50 274 LYS A CA 1
ATOM 2153 C C . LYS A 1 274 ? 3.262 9.230 -44.535 1.00 77.50 274 LYS A C 1
ATOM 2155 O O . LYS A 1 274 ? 4.238 8.657 -44.060 1.00 77.50 274 LYS A O 1
ATOM 2160 N N . LEU A 1 275 ? 3.289 10.507 -44.900 1.00 83.38 275 LEU A N 1
ATOM 2161 C CA . LEU A 1 275 ? 4.460 11.360 -44.722 1.00 83.38 275 LEU A CA 1
ATOM 2162 C C . LEU A 1 275 ? 4.448 12.015 -43.343 1.00 83.38 275 LEU A C 1
ATOM 2164 O O . LEU A 1 275 ? 3.389 12.363 -42.820 1.00 83.38 275 LEU A O 1
ATOM 2168 N N . CYS A 1 276 ? 5.634 12.228 -42.780 1.00 83.56 276 CYS A N 1
ATOM 2169 C CA . CYS A 1 276 ? 5.813 13.021 -41.574 1.00 83.56 276 CYS A CA 1
ATOM 2170 C C . CYS A 1 276 ? 5.225 14.421 -41.781 1.00 83.56 276 CYS A C 1
ATOM 2172 O O . CYS A 1 276 ? 5.539 15.098 -42.760 1.00 83.56 276 CYS A O 1
ATOM 2174 N N . TRP A 1 277 ? 4.400 14.884 -40.844 1.00 83.12 277 TRP A N 1
ATOM 2175 C CA . TRP A 1 277 ? 3.726 16.177 -40.970 1.00 83.12 277 TRP A CA 1
ATOM 2176 C C . TRP A 1 277 ? 4.673 17.364 -40.823 1.00 83.12 277 TRP A C 1
ATOM 2178 O O . TRP A 1 277 ? 4.329 18.448 -41.278 1.00 83.12 277 TRP A O 1
ATOM 2188 N N . ILE A 1 278 ? 5.860 17.156 -40.249 1.00 82.06 278 ILE A N 1
ATOM 2189 C CA . ILE A 1 278 ? 6.859 18.195 -39.982 1.00 82.06 278 ILE A CA 1
ATOM 2190 C C . ILE A 1 278 ? 7.887 18.251 -41.121 1.00 82.06 278 ILE A C 1
ATOM 2192 O O . ILE A 1 278 ? 8.037 19.284 -41.775 1.00 82.06 278 ILE A O 1
ATOM 2196 N N . CYS A 1 279 ? 8.554 17.133 -41.429 1.00 79.94 279 CYS A N 1
ATOM 2197 C CA . CYS A 1 279 ? 9.638 17.093 -42.422 1.00 79.94 279 CYS A CA 1
ATOM 2198 C C . CYS A 1 279 ? 9.225 16.553 -43.806 1.00 79.94 279 CYS A C 1
ATOM 2200 O O . CYS A 1 279 ? 10.019 16.600 -44.747 1.00 79.94 279 CYS A O 1
ATOM 2202 N N . LEU A 1 280 ? 7.996 16.038 -43.949 1.00 78.19 280 LEU A N 1
ATOM 2203 C CA . LEU A 1 280 ? 7.465 15.421 -45.174 1.00 78.19 280 LEU A CA 1
ATOM 2204 C C . LEU A 1 280 ? 8.247 14.177 -45.658 1.00 78.19 280 LEU A C 1
ATOM 2206 O O . LEU A 1 280 ? 8.181 13.808 -46.834 1.00 78.19 280 LEU A O 1
ATOM 2210 N N . GLY A 1 281 ? 8.983 13.518 -44.757 1.00 75.62 281 GLY A N 1
ATOM 2211 C CA . GLY A 1 281 ? 9.689 12.255 -44.999 1.00 75.62 281 GLY A CA 1
ATOM 2212 C C . GLY A 1 281 ? 8.795 11.015 -44.853 1.00 75.62 281 GLY A C 1
ATOM 2213 O O . GLY A 1 281 ? 7.779 11.058 -44.171 1.00 75.62 281 GLY A O 1
ATOM 2214 N N . LYS A 1 282 ? 9.175 9.895 -45.485 1.00 72.06 282 LYS A N 1
ATOM 2215 C CA . LYS A 1 282 ? 8.429 8.612 -45.455 1.00 72.06 282 LYS A CA 1
ATOM 2216 C C . LYS A 1 282 ? 8.816 7.669 -44.310 1.00 72.06 282 LYS A C 1
ATOM 2218 O O . LYS A 1 282 ? 8.195 6.625 -44.157 1.00 72.06 282 LYS A O 1
ATOM 2223 N N . THR A 1 283 ? 9.880 7.975 -43.572 1.00 69.25 283 THR A N 1
ATOM 2224 C CA . THR A 1 283 ? 10.525 7.013 -42.664 1.00 69.25 283 THR A CA 1
ATOM 2225 C C . THR A 1 283 ? 9.997 7.049 -41.232 1.00 69.25 283 THR A C 1
ATOM 2227 O O . THR A 1 283 ? 10.323 6.153 -40.465 1.00 69.25 283 THR A O 1
ATOM 2230 N N . HIS A 1 284 ? 9.212 8.064 -40.864 1.00 77.50 284 HIS A N 1
ATOM 2231 C CA . HIS A 1 284 ? 8.740 8.291 -39.497 1.00 77.50 284 HIS A CA 1
ATOM 2232 C C . HIS A 1 284 ? 7.469 9.154 -39.482 1.00 77.50 284 HIS A C 1
ATOM 2234 O O . HIS A 1 284 ? 7.106 9.772 -40.488 1.00 77.50 284 HIS A O 1
ATOM 2240 N N . ILE A 1 285 ? 6.803 9.205 -38.328 1.00 79.06 285 ILE A N 1
ATOM 2241 C CA . ILE A 1 285 ? 5.664 10.090 -38.054 1.00 79.06 285 ILE A CA 1
ATOM 2242 C C . ILE A 1 285 ? 6.128 11.374 -37.357 1.00 79.06 285 ILE A C 1
ATOM 2244 O O . ILE A 1 285 ? 7.247 11.445 -36.868 1.00 79.06 285 ILE A O 1
ATOM 2248 N N . ALA A 1 286 ? 5.264 12.390 -37.284 1.00 77.12 286 ALA A N 1
ATOM 2249 C CA . ALA A 1 286 ? 5.607 13.690 -36.696 1.00 77.12 286 ALA A CA 1
ATOM 2250 C C . ALA A 1 286 ? 6.129 13.609 -35.250 1.00 77.12 286 ALA A C 1
ATOM 2252 O O . ALA A 1 286 ? 7.019 14.370 -34.902 1.00 77.12 286 ALA A O 1
ATOM 2253 N N . ALA A 1 287 ? 5.616 12.671 -34.449 1.00 77.75 287 ALA A N 1
ATOM 2254 C CA . ALA A 1 287 ? 6.041 12.476 -33.062 1.00 77.75 287 ALA A CA 1
ATOM 2255 C C . ALA A 1 287 ? 7.484 11.954 -32.923 1.00 77.75 287 ALA A C 1
ATOM 2257 O O . ALA A 1 287 ? 8.137 12.245 -31.931 1.00 77.75 287 ALA A O 1
ATOM 2258 N N . ASP A 1 288 ? 7.984 11.231 -33.929 1.00 77.62 288 ASP A N 1
ATOM 2259 C CA . ASP A 1 288 ? 9.329 10.635 -33.940 1.00 77.62 288 ASP A CA 1
ATOM 2260 C C . ASP A 1 288 ? 10.259 11.395 -34.902 1.00 77.62 288 ASP A C 1
ATOM 2262 O O . ASP A 1 288 ? 11.177 10.834 -35.507 1.00 77.62 288 ASP A O 1
ATOM 2266 N N . CYS A 1 289 ? 9.959 12.674 -35.137 1.00 78.88 289 CYS A N 1
ATOM 2267 C CA . CYS A 1 289 ? 10.662 13.493 -36.106 1.00 78.88 289 CYS A CA 1
ATOM 2268 C C . CYS A 1 289 ? 11.987 14.003 -35.519 1.00 78.88 289 CYS A C 1
ATOM 2270 O O . CYS A 1 289 ? 11.967 14.756 -34.553 1.00 78.88 289 CYS A O 1
ATOM 2272 N N . PRO A 1 290 ? 13.149 13.687 -36.124 1.00 76.50 290 PRO A N 1
ATOM 2273 C CA . PRO A 1 290 ? 14.442 14.167 -35.632 1.00 76.50 290 PRO A CA 1
ATOM 2274 C C . PRO A 1 290 ? 14.627 15.684 -35.809 1.00 76.50 290 PRO A C 1
ATOM 2276 O O . PRO A 1 290 ? 15.543 16.267 -35.240 1.00 76.50 290 PRO A O 1
ATOM 2279 N N . THR A 1 291 ? 13.775 16.333 -36.608 1.00 74.88 291 THR A N 1
ATOM 2280 C CA . THR A 1 291 ? 13.681 17.796 -36.703 1.00 74.88 291 THR A CA 1
ATOM 2281 C C . THR A 1 291 ? 12.526 18.296 -35.842 1.00 74.88 291 THR A C 1
ATOM 2283 O O . THR A 1 291 ? 11.462 18.610 -36.378 1.00 74.88 291 THR A O 1
ATOM 2286 N N . ASP A 1 292 ? 12.745 18.343 -34.529 1.00 65.81 292 ASP A N 1
ATOM 2287 C CA . ASP A 1 292 ? 11.753 18.780 -33.531 1.00 65.81 292 ASP A CA 1
ATOM 2288 C C . ASP A 1 292 ? 11.725 20.320 -33.358 1.00 65.81 292 ASP A C 1
ATOM 2290 O O . ASP A 1 292 ? 10.741 20.906 -32.920 1.00 65.81 292 ASP A O 1
ATOM 2294 N N . ASP A 1 293 ? 12.776 21.014 -33.818 1.00 74.44 293 ASP A N 1
ATOM 2295 C CA . ASP A 1 293 ? 12.895 22.483 -33.757 1.00 74.44 293 ASP A CA 1
ATOM 2296 C C . ASP A 1 293 ? 12.187 23.225 -34.906 1.00 74.44 293 ASP A C 1
ATOM 2298 O O . ASP A 1 293 ? 12.213 24.459 -34.990 1.00 74.44 293 ASP A O 1
ATOM 2302 N N . TYR A 1 294 ? 11.565 22.501 -35.840 1.00 80.44 294 TYR A N 1
ATOM 2303 C CA . TYR A 1 294 ? 10.885 23.127 -36.969 1.00 80.44 294 TYR A CA 1
ATOM 2304 C C . TYR A 1 294 ? 9.578 23.784 -36.514 1.00 80.44 294 TYR A C 1
ATOM 2306 O O . TYR A 1 294 ? 8.669 23.109 -36.044 1.00 80.44 294 TYR A O 1
ATOM 2314 N N . LYS A 1 295 ? 9.436 25.094 -36.743 1.00 84.12 295 LYS A N 1
ATOM 2315 C CA . LYS A 1 295 ? 8.202 25.850 -36.476 1.00 84.12 295 LYS A CA 1
ATOM 2316 C C . LYS A 1 295 ? 7.572 26.339 -37.776 1.00 84.12 295 LYS A C 1
ATOM 2318 O O . LYS A 1 295 ? 8.253 26.866 -38.658 1.00 84.12 295 LYS A O 1
ATOM 2323 N N . CYS A 1 296 ? 6.256 26.182 -37.900 1.00 85.38 296 CYS A N 1
ATOM 2324 C CA . CYS A 1 296 ? 5.492 26.701 -39.026 1.00 85.38 296 CYS A CA 1
ATOM 2325 C C . CYS A 1 296 ? 5.659 28.223 -39.131 1.00 85.38 296 CYS A C 1
ATOM 2327 O O . CYS A 1 296 ? 5.429 28.945 -38.166 1.00 85.38 296 CYS A O 1
ATOM 2329 N N . LYS A 1 297 ? 5.986 28.730 -40.322 1.00 81.25 297 LYS A N 1
ATOM 2330 C CA . LYS A 1 297 ? 6.215 30.165 -40.556 1.00 81.25 297 LYS A CA 1
ATOM 2331 C C . LYS A 1 297 ? 4.942 31.019 -40.502 1.00 81.25 297 LYS A C 1
ATOM 2333 O O . LYS A 1 297 ? 5.051 32.231 -40.392 1.00 81.25 297 LYS A O 1
ATOM 2338 N N . HIS A 1 298 ? 3.763 30.398 -40.581 1.00 81.19 298 HIS A N 1
ATOM 2339 C CA . HIS A 1 298 ? 2.474 31.100 -40.590 1.00 81.19 298 HIS A CA 1
ATOM 2340 C C . HIS A 1 298 ? 1.813 31.174 -39.208 1.00 81.19 298 HIS A C 1
ATOM 2342 O O . HIS A 1 298 ? 1.173 32.169 -38.899 1.00 81.19 298 HIS A O 1
ATOM 2348 N N . CYS A 1 299 ? 1.996 30.164 -38.350 1.00 81.94 299 CYS A N 1
ATOM 2349 C CA . CYS A 1 299 ? 1.356 30.126 -37.026 1.00 81.94 299 CYS A CA 1
ATOM 2350 C C . CYS A 1 299 ? 2.286 29.725 -35.872 1.00 81.94 299 CYS A C 1
ATOM 2352 O O . CYS A 1 299 ? 1.817 29.478 -34.766 1.00 81.94 299 CYS A O 1
ATOM 2354 N N . GLY A 1 300 ? 3.585 29.553 -36.126 1.00 77.62 300 GLY A N 1
ATOM 2355 C CA . GLY A 1 300 ? 4.584 29.202 -35.111 1.00 77.62 300 GLY A CA 1
ATOM 2356 C C . GLY A 1 300 ? 4.494 27.782 -34.536 1.00 77.62 300 GLY A C 1
ATOM 2357 O O . GLY A 1 300 ? 5.342 27.413 -33.727 1.00 77.62 300 GLY A O 1
ATOM 2358 N N . SER A 1 301 ? 3.509 26.972 -34.942 1.00 78.56 301 SER A N 1
ATOM 2359 C CA . SER A 1 301 ? 3.316 25.608 -34.426 1.00 78.56 301 SER A CA 1
ATOM 2360 C C . SER A 1 301 ? 4.379 24.644 -34.954 1.00 78.56 301 SER A C 1
ATOM 2362 O O . SER A 1 301 ? 4.663 24.640 -36.153 1.00 78.56 301 SER A O 1
ATOM 2364 N N . GLY A 1 302 ? 4.922 23.799 -34.075 1.00 79.69 302 GLY A N 1
ATOM 2365 C CA . GLY A 1 302 ? 5.831 22.707 -34.443 1.00 79.69 302 GLY A CA 1
ATOM 2366 C C . GLY A 1 302 ? 5.131 21.444 -34.956 1.00 79.69 302 GLY A C 1
ATOM 2367 O O . GLY A 1 302 ? 5.787 20.504 -35.380 1.00 79.69 302 GLY A O 1
ATOM 2368 N N . GLY A 1 303 ? 3.795 21.407 -34.955 1.00 81.25 303 GLY A N 1
ATOM 2369 C CA . GLY A 1 303 ? 3.034 20.206 -35.321 1.00 81.25 303 GLY A CA 1
ATOM 2370 C C . GLY A 1 303 ? 2.889 19.953 -36.826 1.00 81.25 303 GLY A C 1
ATOM 2371 O O . GLY A 1 303 ? 2.455 18.871 -37.224 1.00 81.25 303 GLY A O 1
ATOM 2372 N N . HIS A 1 304 ? 3.219 20.926 -37.682 1.00 83.62 304 HIS A N 1
ATOM 2373 C CA . HIS A 1 304 ? 3.050 20.795 -39.131 1.00 83.62 304 HIS A CA 1
ATOM 2374 C C . HIS A 1 304 ? 4.045 21.627 -39.938 1.00 83.62 304 HIS A C 1
ATOM 2376 O O . HIS A 1 304 ? 4.516 22.690 -39.535 1.00 83.62 304 HIS A O 1
ATOM 2382 N N . ASN A 1 305 ? 4.301 21.160 -41.154 1.00 86.12 305 ASN A N 1
ATOM 2383 C CA . ASN A 1 305 ? 5.081 21.860 -42.151 1.00 86.12 305 ASN A CA 1
ATOM 2384 C C . ASN A 1 305 ? 4.310 23.071 -42.694 1.00 86.12 305 ASN A C 1
ATOM 2386 O O . ASN A 1 305 ? 3.114 22.976 -42.962 1.00 86.12 305 ASN A O 1
ATOM 2390 N N . SER A 1 306 ? 4.994 24.188 -42.949 1.00 83.69 306 SER A N 1
ATOM 2391 C CA . SER A 1 306 ? 4.376 25.415 -43.484 1.00 83.69 306 SER A CA 1
ATOM 2392 C C . SER A 1 306 ? 3.586 25.202 -44.786 1.00 83.69 306 SER A C 1
ATOM 2394 O O . SER A 1 306 ? 2.601 25.893 -45.011 1.00 83.69 306 SER A O 1
ATOM 2396 N N . TRP A 1 307 ? 3.934 24.198 -45.602 1.00 82.25 307 TRP A N 1
ATOM 2397 C CA . TRP A 1 307 ? 3.180 23.828 -46.812 1.00 82.25 307 TRP A CA 1
ATOM 2398 C C . TRP A 1 307 ? 1.776 23.252 -46.545 1.00 82.25 307 TRP A C 1
ATOM 2400 O O . TRP A 1 307 ? 0.957 23.206 -47.467 1.00 82.25 307 TRP A O 1
ATOM 2410 N N . LEU A 1 308 ? 1.517 22.800 -45.313 1.00 83.75 308 LEU A N 1
ATOM 2411 C CA . LEU A 1 308 ? 0.263 22.196 -44.845 1.00 83.75 308 LEU A CA 1
ATOM 2412 C C . LEU A 1 308 ? -0.554 23.134 -43.951 1.00 83.75 308 LEU A C 1
ATOM 2414 O O . LEU A 1 308 ? -1.583 22.715 -43.419 1.00 83.75 308 LEU A O 1
ATOM 2418 N N . HIS A 1 309 ? -0.100 24.375 -43.755 1.00 83.62 309 HIS A N 1
ATOM 2419 C CA . HIS A 1 309 ? -0.802 25.317 -42.898 1.00 83.62 309 HIS A CA 1
ATOM 2420 C C . HIS A 1 309 ? -2.205 25.604 -43.441 1.00 83.62 309 HIS A C 1
ATOM 2422 O O . HIS A 1 309 ? -2.372 25.929 -44.616 1.00 83.62 309 HIS A O 1
ATOM 2428 N N . ARG A 1 310 ? -3.209 25.470 -42.573 1.00 80.88 310 ARG A N 1
ATOM 2429 C CA . ARG A 1 310 ? -4.593 25.838 -42.850 1.00 80.88 310 ARG A CA 1
ATOM 2430 C C . ARG A 1 310 ? -4.970 26.947 -41.881 1.00 80.88 310 ARG A C 1
ATOM 2432 O O . ARG A 1 310 ? -5.075 26.682 -40.685 1.00 80.88 310 ARG A O 1
ATOM 2439 N N . ASP A 1 311 ? -5.194 28.144 -42.409 1.00 63.97 311 ASP A N 1
ATOM 2440 C CA . ASP A 1 311 ? -5.764 29.236 -41.631 1.00 63.97 311 ASP A CA 1
ATOM 2441 C C . ASP A 1 311 ? -7.135 28.797 -41.112 1.00 63.97 311 ASP A C 1
ATOM 2443 O O . ASP A 1 311 ? -8.009 28.353 -41.868 1.00 63.97 311 ASP A O 1
ATOM 2447 N N . ILE A 1 312 ? -7.320 28.867 -39.797 1.00 53.94 312 ILE A N 1
ATOM 2448 C CA . ILE A 1 312 ? -8.613 28.628 -39.158 1.00 53.94 312 ILE A CA 1
ATOM 2449 C C . ILE A 1 312 ? -9.441 29.896 -39.366 1.00 53.94 312 ILE A C 1
ATOM 2451 O O . ILE A 1 312 ? -9.606 30.689 -38.448 1.00 53.94 312 ILE A O 1
ATOM 2455 N N . GLN A 1 313 ? -9.875 30.118 -40.606 1.00 42.84 313 GLN A N 1
ATOM 2456 C CA . GLN A 1 313 ? -10.982 30.982 -41.016 1.00 42.84 313 GLN A CA 1
ATOM 2457 C C . GLN A 1 313 ? -11.105 30.892 -42.538 1.00 42.84 313 GLN A C 1
ATOM 2459 O O . GLN A 1 313 ? -10.291 31.418 -43.289 1.00 42.84 313 GLN A O 1
ATOM 2464 N N . GLY A 1 314 ? -12.113 30.159 -43.010 1.00 45.16 314 GLY A N 1
ATOM 2465 C CA . GLY A 1 314 ? -12.407 30.102 -44.432 1.00 45.16 314 GLY A CA 1
ATOM 2466 C C . GLY A 1 314 ? -12.853 31.467 -44.940 1.00 45.16 314 GLY A C 1
ATOM 2467 O O . GLY A 1 314 ? -13.962 31.876 -44.632 1.00 45.16 314 GLY A O 1
ATOM 2468 N N . GLN A 1 315 ? -12.032 32.116 -45.762 1.00 32.50 315 GLN A N 1
ATOM 2469 C CA . GLN A 1 315 ? -12.476 33.034 -46.807 1.00 32.50 315 GLN A CA 1
ATOM 2470 C C . GLN A 1 315 ? -11.411 33.123 -47.904 1.00 32.50 315 GLN A C 1
ATOM 2472 O O . GLN A 1 315 ? -10.216 33.241 -47.654 1.00 32.50 315 GLN A O 1
ATOM 2477 N N . VAL A 1 316 ? -11.881 32.999 -49.141 1.00 41.19 316 VAL A N 1
ATOM 2478 C CA . VAL A 1 316 ? -11.125 33.227 -50.370 1.00 41.19 316 VAL A CA 1
ATOM 2479 C C . VAL A 1 316 ? -10.719 34.698 -50.409 1.00 41.19 316 VAL A C 1
ATOM 2481 O O . VAL A 1 316 ? -11.599 35.554 -50.409 1.00 41.19 316 VAL A O 1
ATOM 2484 N N . VAL A 1 317 ? -9.426 34.998 -50.527 1.00 30.27 317 VAL A N 1
ATOM 2485 C CA . VAL A 1 317 ? -8.978 36.303 -51.028 1.00 30.27 317 VAL A CA 1
ATOM 2486 C C . VAL A 1 317 ? -7.976 36.057 -52.149 1.00 30.27 317 VAL A C 1
ATOM 2488 O O . VAL A 1 317 ? -6.934 35.430 -51.968 1.00 30.27 317 VAL A O 1
ATOM 2491 N N . LYS A 1 31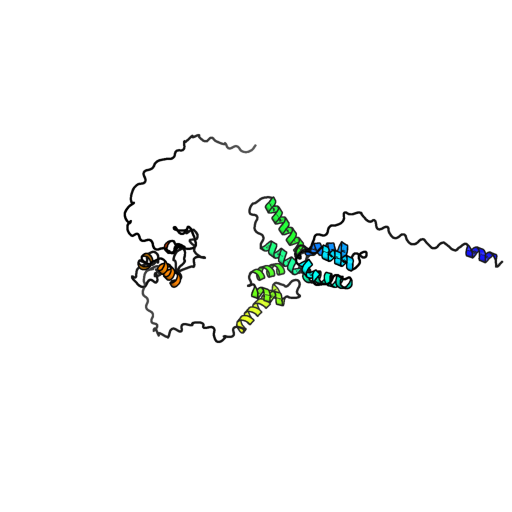8 ? -8.380 36.501 -53.339 1.00 39.00 318 LYS A N 1
ATOM 2492 C CA . LYS A 1 318 ? -7.557 36.647 -54.537 1.00 39.00 318 LYS A CA 1
ATOM 2493 C C . LYS A 1 318 ? -6.405 37.601 -54.223 1.00 39.00 318 LYS A C 1
ATOM 2495 O O . LYS A 1 318 ? -6.658 38.617 -53.592 1.00 39.00 318 LYS A O 1
ATOM 2500 N N . ASN A 1 319 ? -5.202 37.293 -54.692 1.00 28.77 319 ASN A N 1
ATOM 2501 C CA . ASN A 1 319 ? -4.332 38.260 -55.365 1.00 28.77 319 ASN A CA 1
ATOM 2502 C C . ASN A 1 319 ? -3.129 37.513 -55.947 1.00 28.77 319 ASN A C 1
ATOM 2504 O O . ASN A 1 319 ? -2.201 37.110 -55.247 1.00 28.77 319 ASN A O 1
ATOM 2508 N N . GLU A 1 320 ? -3.224 37.287 -57.256 1.00 35.28 320 GLU A N 1
ATOM 2509 C CA . GLU A 1 320 ? -2.071 37.267 -58.147 1.00 35.28 320 GLU A CA 1
ATOM 2510 C C . GLU A 1 320 ? -1.424 38.669 -58.151 1.00 35.28 320 GLU A C 1
ATOM 2512 O O . GLU A 1 320 ? -2.058 39.643 -57.750 1.00 35.28 320 GLU A O 1
ATOM 2517 N N . ASP A 1 321 ? -0.169 38.733 -58.594 1.00 36.69 321 ASP A N 1
ATOM 2518 C CA . ASP A 1 321 ? 0.714 39.909 -58.665 1.00 36.69 321 ASP A CA 1
ATOM 2519 C C . ASP A 1 321 ? 1.448 40.317 -57.377 1.00 36.69 321 ASP A C 1
ATOM 2521 O O . ASP A 1 321 ? 1.101 41.284 -56.710 1.00 36.69 321 ASP A O 1
ATOM 2525 N N . GLN A 1 322 ? 2.551 39.613 -57.084 1.00 28.11 322 GLN A N 1
ATOM 2526 C CA . GLN A 1 322 ? 3.868 40.236 -56.838 1.00 28.11 322 GLN A CA 1
ATOM 2527 C C . GLN A 1 322 ? 4.946 39.156 -56.641 1.00 28.11 322 GLN A C 1
ATOM 2529 O O . GLN A 1 322 ? 5.344 38.793 -55.537 1.00 28.11 322 GLN A O 1
ATOM 2534 N N . ILE A 1 323 ? 5.447 38.630 -57.759 1.00 31.61 323 ILE A N 1
ATOM 2535 C CA . ILE A 1 323 ? 6.822 38.136 -57.842 1.00 31.61 323 ILE A CA 1
ATOM 2536 C C . ILE A 1 323 ? 7.552 39.181 -58.668 1.00 31.61 323 ILE A C 1
ATOM 2538 O O . ILE A 1 323 ? 7.172 39.380 -59.816 1.00 31.61 323 ILE A O 1
ATOM 2542 N N . LEU A 1 324 ? 8.552 39.828 -58.067 1.00 30.75 324 LEU A N 1
ATOM 2543 C CA . LEU A 1 324 ? 9.781 40.369 -58.665 1.00 30.75 324 LEU A CA 1
ATOM 2544 C C . LEU A 1 324 ? 10.234 41.580 -57.849 1.00 30.75 324 LEU A C 1
ATOM 2546 O O . LEU A 1 324 ? 9.896 42.705 -58.181 1.00 30.75 324 LEU A O 1
ATOM 2550 N N . SER A 1 325 ? 11.020 41.331 -56.807 1.00 28.88 325 SER A N 1
ATOM 2551 C CA . SER A 1 325 ? 12.200 42.127 -56.450 1.00 28.88 325 SER A CA 1
ATOM 2552 C C . SER A 1 325 ? 12.641 41.729 -55.051 1.00 28.88 325 SER A C 1
ATOM 2554 O O . SER A 1 325 ? 11.830 41.656 -54.133 1.00 28.88 325 SER A O 1
ATOM 2556 N N . ASN A 1 326 ? 13.926 41.421 -54.922 1.00 27.02 326 ASN A N 1
ATOM 2557 C CA . ASN A 1 326 ? 14.824 41.865 -53.848 1.00 27.02 326 ASN A CA 1
ATOM 2558 C C . ASN A 1 326 ? 16.016 40.902 -53.808 1.00 27.02 326 ASN A C 1
ATOM 2560 O O . ASN A 1 326 ? 16.255 40.170 -52.853 1.00 27.02 326 ASN A O 1
ATOM 2564 N N . ILE A 1 327 ? 16.759 40.903 -54.917 1.00 31.42 327 ILE A N 1
ATOM 2565 C CA . ILE A 1 327 ? 18.214 40.920 -54.825 1.00 31.42 327 ILE A CA 1
ATOM 2566 C C . ILE A 1 327 ? 18.566 42.388 -54.578 1.00 31.42 327 ILE A C 1
ATOM 2568 O O . ILE A 1 327 ? 18.047 43.247 -55.290 1.00 31.42 327 ILE A O 1
ATOM 2572 N N . ALA A 1 328 ? 19.473 42.608 -53.627 1.00 25.81 328 ALA A N 1
ATOM 2573 C CA . ALA A 1 328 ? 20.366 43.758 -53.486 1.00 25.81 328 ALA A CA 1
ATOM 2574 C C . ALA A 1 328 ? 20.169 44.647 -52.233 1.00 25.81 328 ALA A C 1
ATOM 2576 O O . ALA A 1 328 ? 19.184 45.357 -52.079 1.00 25.81 328 ALA A O 1
ATOM 2577 N N . VAL A 1 329 ? 21.257 44.632 -51.451 1.00 29.33 329 VAL A N 1
ATOM 2578 C CA . VAL A 1 329 ? 21.872 45.700 -50.644 1.00 29.33 329 VAL A CA 1
ATOM 2579 C C . VAL A 1 329 ? 21.223 46.081 -49.309 1.00 29.33 329 VAL A C 1
ATOM 2581 O O . VAL A 1 329 ? 20.375 46.962 -49.242 1.00 29.33 329 VAL A O 1
ATOM 2584 N N . ASP A 1 330 ? 21.767 45.516 -48.226 1.00 26.34 330 ASP A N 1
ATOM 2585 C CA . ASP A 1 330 ? 21.766 46.166 -46.913 1.00 26.34 330 ASP A CA 1
ATOM 2586 C C . ASP A 1 330 ? 22.913 47.186 -46.853 1.00 26.34 330 ASP A C 1
ATOM 2588 O O . ASP A 1 330 ? 24.096 46.836 -46.827 1.00 26.34 330 ASP A O 1
ATOM 2592 N N . VAL A 1 331 ? 22.538 48.465 -46.834 1.00 27.64 331 VAL A N 1
ATOM 2593 C CA . VAL A 1 331 ? 23.345 49.571 -46.316 1.00 27.64 331 VAL A CA 1
ATOM 2594 C C . VAL A 1 331 ? 22.953 49.750 -44.848 1.00 27.64 331 VAL A C 1
ATOM 2596 O O . VAL A 1 331 ? 21.805 50.047 -44.533 1.00 27.64 331 VAL A O 1
ATOM 2599 N N . ASN A 1 332 ? 23.925 49.560 -43.958 1.00 30.03 332 ASN A N 1
ATOM 2600 C CA . ASN A 1 332 ? 23.889 49.954 -42.544 1.00 30.03 332 ASN A CA 1
ATOM 2601 C C . ASN A 1 332 ? 23.798 51.501 -42.454 1.00 30.03 332 ASN A C 1
ATOM 2603 O O . ASN A 1 332 ? 24.380 52.151 -43.328 1.00 30.03 332 ASN A O 1
ATOM 2607 N N . PRO A 1 333 ? 23.183 52.135 -41.429 1.00 36.41 333 PRO A N 1
ATOM 2608 C CA . PRO A 1 333 ? 23.840 52.188 -40.117 1.00 36.41 333 PRO A CA 1
ATOM 2609 C C . PRO A 1 333 ? 22.921 52.288 -38.879 1.00 36.41 333 PRO A C 1
ATOM 2611 O O . PRO A 1 333 ? 21.883 52.944 -38.883 1.00 36.41 333 PRO A O 1
ATOM 2614 N N . GLY A 1 334 ? 23.444 51.796 -37.751 1.00 23.41 334 GLY A N 1
ATOM 2615 C CA . GLY A 1 334 ? 23.385 52.535 -36.487 1.00 23.41 334 GLY A CA 1
ATOM 2616 C C . GLY A 1 334 ? 22.912 51.742 -35.272 1.00 23.41 334 GLY A C 1
ATOM 2617 O O . GLY A 1 334 ? 21.716 51.627 -35.047 1.00 23.41 334 GLY A O 1
ATOM 2618 N N . CYS A 1 335 ? 23.845 51.315 -34.416 1.00 25.56 335 CYS A N 1
ATOM 2619 C CA . CYS A 1 335 ? 23.847 51.796 -33.032 1.00 25.56 335 CYS A CA 1
ATOM 2620 C C . CYS A 1 335 ? 25.194 51.530 -32.340 1.00 25.56 335 CYS A C 1
ATOM 2622 O O . CYS A 1 335 ? 25.809 50.478 -32.476 1.00 25.56 335 CYS A O 1
ATOM 2624 N N . SER A 1 336 ? 25.628 52.561 -31.634 1.00 26.75 336 SER A N 1
ATOM 2625 C CA . SER A 1 336 ? 26.871 52.816 -30.911 1.00 26.75 336 SER A CA 1
ATOM 2626 C C . SER A 1 336 ? 27.043 52.017 -29.621 1.00 26.75 336 SER A C 1
ATOM 2628 O O . SER A 1 336 ? 26.092 51.960 -28.854 1.00 26.75 336 SER A O 1
ATOM 2630 N N . TYR A 1 337 ? 28.272 51.591 -29.302 1.00 27.91 337 TYR A N 1
ATOM 2631 C CA . TYR A 1 337 ? 28.786 51.540 -27.924 1.00 27.91 337 TYR A CA 1
ATOM 2632 C C . TYR A 1 337 ? 30.307 51.769 -27.899 1.00 27.91 337 TYR A C 1
ATOM 2634 O O . TYR A 1 337 ? 31.047 51.267 -28.742 1.00 27.91 337 TYR A O 1
ATOM 2642 N N . GLN A 1 338 ? 30.732 52.612 -26.956 1.00 30.45 338 GLN A N 1
ATOM 2643 C CA . GLN A 1 338 ? 32.084 53.133 -26.761 1.00 30.45 338 GLN A CA 1
ATOM 2644 C C . GLN A 1 338 ? 33.015 52.109 -26.093 1.00 30.45 338 GLN A C 1
ATOM 2646 O O . GLN A 1 338 ? 32.610 51.383 -25.189 1.00 30.45 338 GLN A O 1
ATOM 2651 N N . ASN A 1 339 ? 34.282 52.123 -26.514 1.00 28.80 339 ASN A N 1
ATOM 2652 C CA . ASN A 1 339 ? 35.407 51.417 -25.901 1.00 28.80 339 ASN A CA 1
ATOM 2653 C C . ASN A 1 339 ? 36.007 52.223 -24.741 1.00 28.80 339 ASN A C 1
ATOM 2655 O O . ASN A 1 339 ? 36.234 53.423 -24.893 1.00 28.80 339 ASN A O 1
ATOM 2659 N N . GLN A 1 340 ? 36.424 51.537 -23.675 1.00 30.61 340 GLN A N 1
ATOM 2660 C CA . GLN A 1 340 ? 37.606 51.907 -22.893 1.00 30.61 340 GLN A CA 1
ATOM 2661 C C . GLN A 1 340 ? 38.409 50.645 -22.555 1.00 30.61 340 GLN A C 1
ATOM 2663 O O . GLN A 1 340 ? 37.865 49.633 -22.122 1.00 30.61 340 GLN A O 1
ATOM 2668 N N . ALA A 1 341 ? 39.706 50.731 -22.832 1.00 31.03 341 ALA A N 1
ATOM 2669 C CA . ALA A 1 341 ? 40.726 49.722 -22.603 1.00 31.03 341 ALA A CA 1
ATOM 2670 C C . ALA A 1 341 ? 41.284 49.808 -21.174 1.00 31.03 341 ALA A C 1
ATOM 2672 O O . ALA A 1 341 ? 41.329 50.901 -20.614 1.00 31.03 341 ALA A O 1
ATOM 2673 N N . ASN A 1 342 ? 41.793 48.692 -20.636 1.00 31.41 342 ASN A N 1
ATOM 2674 C CA . ASN A 1 342 ? 43.111 48.668 -19.991 1.00 31.41 342 ASN A CA 1
ATOM 2675 C C . ASN A 1 342 ? 43.645 47.241 -19.764 1.00 31.41 342 ASN A C 1
ATOM 2677 O O . ASN A 1 342 ? 42.891 46.279 -19.655 1.00 31.41 342 ASN A O 1
ATOM 2681 N N . GLN A 1 343 ? 44.975 47.173 -19.788 1.00 35.50 343 GLN A N 1
ATOM 2682 C CA . GLN A 1 343 ? 45.896 46.034 -19.876 1.00 35.50 343 GLN A CA 1
ATOM 2683 C C . GLN A 1 343 ? 45.976 45.111 -18.636 1.00 35.50 343 GLN A C 1
ATOM 2685 O O . GLN A 1 343 ? 45.462 45.468 -17.577 1.00 35.50 343 GLN A O 1
ATOM 2690 N N . PRO A 1 344 ? 46.635 43.935 -18.772 1.00 38.84 344 PRO A N 1
ATOM 2691 C CA . PRO A 1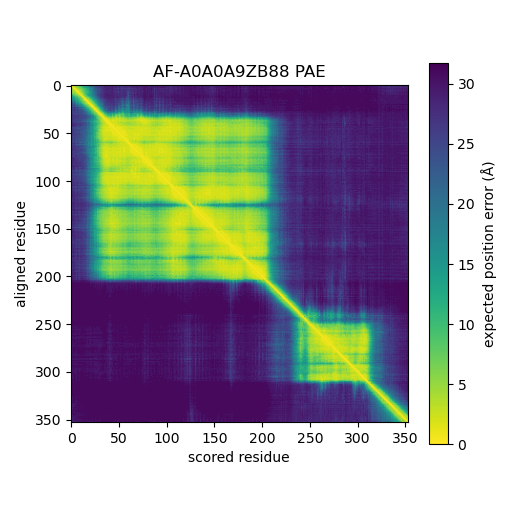 344 ? 46.854 42.957 -17.704 1.00 38.84 344 PRO A CA 1
ATOM 2692 C C . PRO A 1 344 ? 48.167 43.207 -16.948 1.00 38.84 344 PRO A C 1
ATOM 2694 O O . PRO A 1 344 ? 49.065 43.826 -17.505 1.00 38.84 344 PRO A O 1
ATOM 2697 N N . ASP A 1 345 ? 48.299 42.648 -15.740 1.00 32.44 345 ASP A N 1
ATOM 2698 C CA . ASP A 1 345 ? 49.583 42.500 -15.036 1.00 32.44 345 ASP A CA 1
ATOM 2699 C C . ASP A 1 345 ? 49.555 41.308 -14.037 1.00 32.44 345 ASP A C 1
ATOM 2701 O O . ASP A 1 345 ? 48.478 40.765 -13.769 1.00 32.44 345 ASP A O 1
ATOM 2705 N N . PRO A 1 346 ? 50.727 40.820 -13.572 1.00 41.16 346 PRO A N 1
ATOM 2706 C CA . PRO A 1 346 ? 51.074 39.396 -13.472 1.00 41.16 346 PRO A CA 1
ATOM 2707 C C . PRO A 1 346 ? 51.008 38.834 -12.042 1.00 41.16 346 PRO A C 1
ATOM 2709 O O . PRO A 1 346 ? 50.974 39.589 -11.073 1.00 41.16 346 PRO A O 1
ATOM 2712 N N . ILE A 1 347 ? 51.068 37.503 -11.889 1.00 34.66 347 ILE A N 1
ATOM 2713 C CA . ILE A 1 347 ? 51.366 36.872 -10.592 1.00 34.66 347 ILE A CA 1
ATOM 2714 C C . ILE A 1 347 ? 52.457 35.813 -10.748 1.00 34.66 347 ILE A C 1
ATOM 2716 O O . ILE A 1 347 ? 52.334 34.861 -11.521 1.00 34.66 34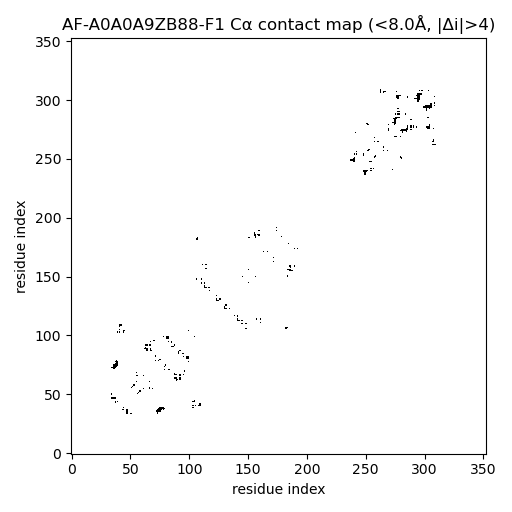7 ILE A O 1
ATOM 2720 N N . ASP A 1 348 ? 53.507 36.051 -9.967 1.00 33.84 348 ASP A N 1
ATOM 2721 C CA . ASP A 1 348 ? 54.719 35.276 -9.767 1.00 33.84 348 ASP A CA 1
ATOM 2722 C C . ASP A 1 348 ? 54.511 33.914 -9.093 1.00 33.84 348 ASP A C 1
ATOM 2724 O O . ASP A 1 348 ? 53.598 33.667 -8.304 1.00 33.84 348 ASP A O 1
ATOM 2728 N N . ILE A 1 349 ? 55.483 33.061 -9.394 1.00 37.19 349 ILE A N 1
ATOM 2729 C CA . ILE A 1 349 ? 55.818 31.789 -8.766 1.00 37.19 349 ILE A CA 1
ATOM 2730 C C . ILE A 1 349 ? 56.588 32.064 -7.465 1.00 37.19 349 ILE A C 1
ATOM 2732 O O . ILE A 1 349 ? 57.633 32.703 -7.520 1.00 37.19 349 ILE A O 1
ATOM 2736 N N . ALA A 1 350 ? 56.171 31.482 -6.334 1.00 38.41 350 ALA A N 1
ATOM 2737 C CA . ALA A 1 350 ? 57.105 31.028 -5.294 1.00 38.41 350 ALA A CA 1
ATOM 2738 C C . ALA A 1 350 ? 56.472 29.989 -4.352 1.00 38.41 350 ALA A C 1
ATOM 2740 O O . ALA A 1 350 ? 55.402 30.183 -3.781 1.00 38.41 350 ALA A O 1
ATOM 2741 N N . LEU A 1 351 ? 57.186 28.874 -4.230 1.00 40.09 351 LEU A N 1
ATOM 2742 C CA . LEU A 1 351 ? 56.966 27.712 -3.376 1.00 40.09 351 LEU A CA 1
ATOM 2743 C C . LEU A 1 351 ? 57.484 27.952 -1.945 1.00 40.09 351 LEU A C 1
ATOM 2745 O O . LEU A 1 351 ? 58.393 28.748 -1.740 1.00 40.09 351 LEU A O 1
ATOM 2749 N N . SER A 1 352 ? 56.933 27.184 -1.001 1.00 38.28 352 SER A N 1
ATOM 2750 C CA . SER A 1 352 ? 57.569 26.657 0.222 1.00 38.28 352 SER A CA 1
ATOM 2751 C C . SER A 1 352 ? 59.015 27.097 0.523 1.00 38.28 352 SER A C 1
ATOM 2753 O O . SER A 1 352 ? 59.951 26.624 -0.127 1.00 38.28 352 SER A O 1
ATOM 2755 N N . ASN A 1 353 ? 59.213 27.895 1.574 1.00 38.03 353 ASN A N 1
ATOM 2756 C CA . ASN A 1 353 ? 59.558 27.436 2.932 1.00 38.03 353 ASN A CA 1
ATOM 2757 C C . ASN A 1 353 ? 59.492 28.595 3.929 1.00 38.03 353 ASN A C 1
ATOM 2759 O O . ASN A 1 353 ? 59.920 29.708 3.552 1.00 38.03 353 ASN A O 1
#

Solvent-accessible surface area (backbone atoms only — not comparable to full-atom values): 22897 Å² total; per-residue (Å²): 130,72,70,73,58,55,65,61,62,68,75,66,69,71,76,77,79,74,76,78,77,69,80,78,74,78,74,75,88,65,79,84,81,80,76,70,71,38,48,66,51,64,84,54,41,66,61,47,54,53,52,44,37,71,66,44,70,69,34,86,88,54,52,49,44,55,44,35,54,51,50,56,73,35,31,31,72,58,42,29,57,60,44,66,74,48,70,95,42,52,84,39,27,64,56,43,54,46,52,52,42,74,70,58,70,44,68,46,58,43,44,52,49,34,53,51,52,61,78,64,59,73,80,65,92,53,101,39,72,66,47,50,51,54,53,50,52,54,48,51,57,32,53,52,49,45,57,72,67,59,57,92,52,58,67,44,40,48,52,30,56,58,53,53,69,76,46,57,68,71,61,42,53,54,51,54,61,73,43,64,90,54,69,78,71,48,36,80,57,49,56,60,50,51,53,51,50,53,50,50,51,63,68,66,60,60,86,64,85,83,70,87,73,84,72,79,79,76,73,91,74,89,73,87,88,77,93,78,93,79,92,77,80,94,70,81,86,73,57,72,54,82,60,97,66,78,86,89,41,62,43,51,88,67,28,70,63,55,69,71,42,54,49,69,56,37,45,52,50,35,63,76,63,54,31,12,46,44,84,56,41,74,88,45,49,55,92,70,40,92,68,71,85,50,53,16,87,86,77,62,43,55,79,36,28,59,78,57,61,72,77,96,63,96,72,93,76,89,77,84,90,86,88,87,86,81,85,85,81,91,78,85,89,88,86,88,83,88,87,83,87,85,86,88,88,89,84,85,89,84,76,93,129
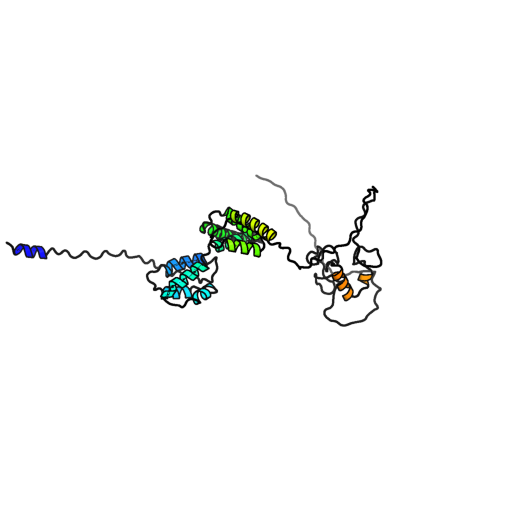
Foldseek 3Di:
DPVVVVVVVVVPPPDDPDDPDDPPPPPPPDPDDDQAAAQLDLLCVVVNVVVLCVPQVVDPVDQLLRSLVVVLVRYDHVLNVQLVVFDRDSVCSVVSVVSSCVRRVQLLVLLLVLLCQVVVDDDQPDPDPVSVVVVVVSNCSSVVSNVVSPQVDPVQQSVLSVVLVVDDPVLSVVLVVVCVPPSGDGNVSVVVSVVVVVVCVVVVPPVPPDDDPPPPPDDDDDDDDDDDDDDDDDDDDQCWPPDPDDGDDSAVVPPPCLVPDDLVVVVVSCVVQVAAFQRRHNPDHVVPDPPQVGAQPPPRDSRGHVSNDDPPDDDDDDDDDDDDDDDDDDDDDDDDDDDDDDDDDDDDDDDDD

InterPro domains:
  IPR005312 Domain of unknown function DUF1759 [PF03564] (38-176)

Sequence (353 aa):
PICAAYEKYQNEVAEPPAPPRQPEVIKLNLPKLQIDKFDGSVEKYPAFIALFNANIHNSKQLSPVEKYSYLVSLLEGQALKLVNTVPLSPENYHVAYKLVNDTYAQPRMLANFHVKKILNMKPPKADSVQSLTEMVNNLDVSVNTLTSLRVPDLGDFLLLNIALRLLPNDTRSKFELQQLGTTFPRYTDLIPFLRNHCLVASLSDTPAQGKSVEQNLTYNRLVPRSKALISTQEVKPSIPCGCAKPPGHSKIVTCPVFRKADVKTRVSMVQKHKLCWICLGKTHIAADCPTDDYKCKHCGSGGHNSWLHRDIQGQVVKNEDQILSNIAVDVNPGCSYQNQANQPDPIDIALSN

Organism: Lygus hesperus (NCBI:txid30085)

Secondary structure (DSSP, 8-state):
--HHHHHHHHTT-PPPPPPP------------PPPPPB-S-TTTHHHHHHHHIIIIIT-SSS-HHHHHHHHHHHB-HHHHHHHTTS---TTTHHHHHHHHHHHH--HHHHHHHHHHHHHTPPPPSS--HHHHHHHHHHHHHHHHHHHHTT-S-HHHHHHHHHHHHHS-HHHHHHHHHHTTT-SS--HHHHHHHHHHHHHHHHHH----TT---------------------------PPP---SSS---SSGGG-HHHHHS-HHHHHHHHHHTT--TTT--SSS-GGG-S--S---TTT--TTS-GGG---SS----------------------------------------

Mean predicted aligned error: 21.21 Å

pLDDT: mean 73.59, std 22.65, range [23.41, 96.31]

Radius of gyration: 41.69 Å; Cα contacts (8 Å, |Δi|>4): 222; chains: 1; bounding box: 83×77×150 Å